Protein AF-A0A950FYQ1-F1 (afdb_monomer)

pLDDT: mean 83.99, std 14.69, range [35.78, 98.06]

Radius of gyration: 23.52 Å; Cα contacts (8 Å, |Δi|>4): 94; chains: 1; bounding box: 51×43×69 Å

Secondary structure (DSSP, 8-state):
--HHHHHHHHHHHHHHHHHHHHHHHHHHHHHHHHHTTT---------PPP-HHHHHHHHHHT-------PPPPS-HHHHHHHHHHHHHH-THHHHHHHHHHHHHHTT----EEEPPP-HHHHHTTT--HHHHHHHHHHHHHHHHHTT--EEE-GGGTT-TTTS--TT--

Foldseek 3Di:
DDPPVVVVVVVVVVVVVVVVVVVVVVVVVVVCVVCVVVPDPVPPPDPDDDPPVVVVVVLVVPDDPPPDPPPQDPAQAVLLVVLLCCLVPPCVLVVVLVVLVVCVVVVHQDADEAEEAQQVVNVSNVCHPVNSVSNVVSVVVSCVVSVHHYDYDNVCNDPPSRDDDPPPD

Solvent-accessible surface area (backbone atoms only — not comparable to full-atom values): 10244 Å² total; per-residue (Å²): 142,52,74,69,56,52,68,52,48,52,60,50,52,52,50,51,52,50,52,53,51,53,48,52,52,50,52,51,50,51,49,49,66,72,42,59,86,69,68,72,76,77,75,71,88,64,92,66,82,81,57,62,67,59,52,52,52,51,55,64,68,65,64,66,83,83,79,74,81,67,77,80,70,72,51,38,72,57,37,29,54,51,48,52,51,44,69,73,66,46,66,65,61,56,54,50,50,52,49,55,48,53,38,54,74,71,68,53,83,68,72,47,75,43,78,46,62,66,37,64,67,34,45,67,20,63,35,44,70,81,59,53,46,55,51,55,52,50,52,51,50,52,32,58,75,71,71,37,54,75,50,69,38,71,88,46,21,70,45,84,83,71,60,80,65,98,78,83,123

Nearest PDB structures (foldseek):
  7ddy-assembly1_D  TM=7.200E-01  e=1.005E+00  Arcticibacterium luteifluviistationis
  6tdu-assembly1_b  TM=3.234E-01  e=1.070E+00  Euglena gracilis
  6tdw-assembly1_B  TM=3.105E-01  e=2.888E+00  Euglena gracilis
  8xks-assembly1_B  TM=2.065E-01  e=5.717E+00  Chlamydomonas reinhardtii

Mean predicted aligned error: 10.73 Å

Structure (mmCIF, N/CA/C/O backbone):
data_AF-A0A950FYQ1-F1
#
_entry.id   AF-A0A950FYQ1-F1
#
loop_
_atom_site.group_PDB
_atom_site.id
_atom_site.type_symbol
_atom_site.label_atom_id
_atom_site.label_alt_id
_atom_site.label_comp_id
_atom_site.label_asym_id
_atom_site.label_entity_id
_atom_site.label_seq_id
_atom_site.pdbx_PDB_ins_code
_atom_site.Cartn_x
_atom_site.Cartn_y
_atom_site.Cartn_z
_atom_site.occupancy
_atom_site.B_iso_or_equiv
_atom_site.auth_seq_id
_atom_site.auth_comp_id
_atom_site.auth_asym_id
_atom_site.auth_atom_id
_atom_site.pdbx_PDB_model_num
ATOM 1 N N . MET A 1 1 ? 2.118 -1.748 43.351 1.00 51.56 1 MET A N 1
ATOM 2 C CA . MET A 1 1 ? 2.270 -0.702 42.320 1.00 51.56 1 MET A CA 1
ATOM 3 C C . MET A 1 1 ? 1.281 -1.001 41.192 1.00 51.56 1 MET A C 1
ATOM 5 O O . MET A 1 1 ? 1.503 -1.968 40.491 1.00 51.56 1 MET A O 1
ATOM 9 N N . ASN A 1 2 ? 0.141 -0.344 40.979 1.00 54.12 2 ASN A N 1
ATOM 10 C CA . ASN A 1 2 ? -0.650 0.600 41.771 1.00 54.12 2 ASN A CA 1
ATOM 11 C C . ASN A 1 2 ? -2.068 0.634 41.153 1.00 54.12 2 ASN A C 1
ATOM 13 O O . ASN A 1 2 ? -2.294 1.363 40.191 1.00 54.12 2 ASN A O 1
ATOM 17 N N . LEU A 1 3 ? -3.030 -0.115 41.711 1.00 62.34 3 LEU A N 1
ATOM 18 C CA . LEU A 1 3 ? -4.455 -0.003 41.342 1.00 62.34 3 LEU A CA 1
ATOM 19 C C . LEU A 1 3 ? -4.931 1.459 41.471 1.00 62.34 3 LEU A C 1
ATOM 21 O O . LEU A 1 3 ? -5.648 1.964 40.621 1.00 62.34 3 LEU A O 1
ATOM 25 N N . LEU A 1 4 ? -4.438 2.163 42.496 1.00 72.38 4 LEU A N 1
ATOM 26 C CA . LEU A 1 4 ? -4.672 3.590 42.738 1.00 72.38 4 LEU A CA 1
ATOM 27 C C . LEU A 1 4 ? -4.154 4.508 41.618 1.00 72.38 4 LEU A C 1
ATOM 29 O O . LEU A 1 4 ? -4.808 5.497 41.309 1.00 72.38 4 LEU A O 1
ATOM 33 N N . MET A 1 5 ? -3.017 4.187 40.987 1.00 69.06 5 MET A N 1
ATOM 34 C CA . MET A 1 5 ? -2.527 4.967 39.840 1.00 69.06 5 MET A CA 1
ATOM 35 C C . MET A 1 5 ? -3.361 4.688 38.592 1.00 69.06 5 MET A C 1
ATOM 37 O O . MET A 1 5 ? -3.662 5.624 37.867 1.00 69.06 5 MET A O 1
ATOM 41 N N . TYR A 1 6 ? -3.791 3.441 38.382 1.00 74.88 6 TYR A N 1
ATOM 42 C CA . TYR A 1 6 ? -4.679 3.069 37.277 1.00 74.88 6 TYR A CA 1
ATOM 43 C C . TYR A 1 6 ? -6.061 3.735 37.392 1.00 74.88 6 TYR A C 1
ATOM 45 O O . TYR A 1 6 ? -6.547 4.337 36.439 1.00 74.88 6 TYR A O 1
ATOM 53 N N . TYR A 1 7 ? -6.672 3.711 38.581 1.00 79.12 7 TYR A N 1
ATOM 54 C CA . TYR A 1 7 ? -7.962 4.368 38.818 1.00 79.12 7 TYR A CA 1
ATOM 55 C C . TYR A 1 7 ? -7.889 5.897 38.771 1.00 79.12 7 TYR A C 1
ATOM 57 O O . TYR A 1 7 ? -8.912 6.530 38.531 1.00 79.12 7 TYR A O 1
ATOM 65 N N . GLY A 1 8 ? -6.711 6.493 38.977 1.00 77.88 8 GLY A N 1
ATOM 66 C CA . GLY A 1 8 ? -6.495 7.927 38.781 1.00 77.88 8 GLY A CA 1
ATOM 67 C C . GLY A 1 8 ? -6.208 8.309 37.325 1.00 77.88 8 GLY A C 1
ATOM 68 O O . GLY A 1 8 ? -6.716 9.321 36.851 1.00 77.88 8 GLY A O 1
ATOM 69 N N . SER A 1 9 ? -5.425 7.505 36.598 1.00 83.19 9 SER A N 1
ATOM 70 C CA . SER A 1 9 ? -4.985 7.833 35.235 1.00 83.19 9 SER A CA 1
ATOM 71 C C . SER A 1 9 ? -6.071 7.631 34.180 1.00 83.19 9 SER A C 1
ATOM 73 O O . SER A 1 9 ? -6.168 8.431 33.253 1.00 83.19 9 SER A O 1
ATOM 75 N N . VAL A 1 10 ? -6.923 6.613 34.327 1.00 84.12 10 VAL A N 1
ATOM 76 C CA . VAL A 1 10 ? -8.018 6.334 33.383 1.00 84.12 10 VAL A CA 1
ATOM 77 C C . VAL A 1 10 ? -9.023 7.494 33.272 1.00 84.12 10 VAL A C 1
ATOM 79 O O . VAL A 1 10 ? -9.253 7.952 32.154 1.00 84.12 10 VAL A O 1
ATOM 82 N N . PRO A 1 11 ? -9.621 8.021 34.362 1.00 86.12 11 PRO A N 1
ATOM 83 C CA . PRO A 1 11 ? -10.563 9.135 34.251 1.00 86.12 11 PRO A CA 1
ATOM 84 C C . PRO A 1 11 ? -9.894 10.425 33.766 1.00 86.12 11 PRO A C 1
ATOM 86 O O . PRO A 1 11 ? -10.521 11.177 33.024 1.00 86.12 11 PRO A O 1
ATOM 89 N N . LEU A 1 12 ? -8.627 10.664 34.125 1.00 88.06 12 LEU A N 1
ATOM 90 C CA . LEU A 1 12 ? -7.863 11.805 33.615 1.00 88.06 12 LEU A CA 1
ATOM 91 C C . LEU A 1 12 ? -7.690 11.715 32.090 1.00 88.06 12 LEU A C 1
ATOM 93 O O . LEU A 1 12 ? -8.001 12.669 31.385 1.00 88.06 12 LEU A O 1
ATOM 97 N N . GLY A 1 13 ? -7.289 10.547 31.580 1.00 83.56 13 GLY A N 1
ATOM 98 C CA . GLY A 1 13 ? -7.146 10.317 30.142 1.00 83.56 13 GLY A CA 1
ATOM 99 C C . GLY A 1 13 ? -8.478 10.382 29.387 1.00 83.56 13 GLY A C 1
ATOM 100 O O . GLY A 1 13 ? -8.523 10.833 28.246 1.00 83.56 13 GLY A O 1
ATOM 101 N N . LEU A 1 14 ? -9.595 9.984 30.006 1.00 88.38 14 LEU A N 1
ATOM 102 C CA . LEU A 1 14 ? -10.928 10.157 29.414 1.00 88.38 14 LEU A CA 1
ATOM 103 C C . LEU A 1 14 ? -11.331 11.635 29.318 1.00 88.38 14 LEU A C 1
ATOM 105 O O . LEU A 1 14 ? -11.902 12.037 28.304 1.00 88.38 14 LEU A O 1
ATOM 109 N N . LEU A 1 15 ? -11.029 12.438 30.343 1.00 90.56 15 LEU A N 1
ATOM 110 C CA . LEU A 1 15 ? -11.285 13.882 30.337 1.00 90.56 15 LEU A CA 1
ATOM 111 C C . LEU A 1 15 ? -10.439 14.601 29.286 1.00 90.56 15 LEU A C 1
ATOM 113 O O . LEU A 1 15 ? -10.973 15.407 28.527 1.00 90.56 15 LEU A O 1
ATOM 117 N N . GLU A 1 16 ? -9.150 14.277 29.214 1.00 90.75 16 GLU A N 1
ATOM 118 C CA . GLU A 1 16 ? -8.232 14.816 28.209 1.00 90.75 16 GLU A CA 1
ATOM 119 C C . GLU A 1 16 ? -8.709 14.490 26.788 1.00 90.75 16 GLU A C 1
ATOM 121 O O . GLU A 1 16 ? -8.888 15.394 25.973 1.00 90.75 16 GLU A O 1
ATOM 126 N N . ASN A 1 17 ? -9.042 13.224 26.515 1.00 89.75 17 ASN A N 1
ATOM 127 C CA . ASN A 1 17 ? -9.606 12.811 25.228 1.00 89.75 17 ASN A CA 1
ATOM 128 C C . ASN A 1 17 ? -10.929 13.521 24.905 1.00 89.75 17 ASN A C 1
ATOM 130 O O . ASN A 1 17 ? -11.194 13.843 23.747 1.00 89.75 17 ASN A O 1
ATOM 134 N N . GLY A 1 18 ? -11.776 13.754 25.911 1.00 89.12 18 GLY A N 1
ATOM 135 C CA . GLY A 1 18 ? -13.020 14.503 25.746 1.00 89.12 18 GLY A CA 1
ATOM 136 C C . GLY A 1 18 ? -12.770 15.951 25.323 1.00 89.12 18 GLY A C 1
ATOM 137 O O . GLY A 1 18 ? -13.420 16.432 24.395 1.00 89.12 18 GLY A O 1
ATOM 138 N N . LEU A 1 19 ? -11.806 16.620 25.961 1.00 92.50 19 LEU A N 1
ATOM 139 C CA . LEU A 1 19 ? -11.436 17.998 25.646 1.00 92.50 19 LEU A CA 1
ATOM 140 C C . LEU A 1 19 ? -10.859 18.119 24.231 1.00 92.50 19 LEU A C 1
ATOM 142 O O . LEU A 1 19 ? -11.306 18.978 23.473 1.00 92.50 19 LEU A O 1
ATOM 146 N N . LEU A 1 20 ? -9.935 17.228 23.859 1.00 91.06 20 LEU A N 1
ATOM 147 C CA . LEU A 1 20 ? -9.338 17.203 22.520 1.00 91.06 20 LEU A CA 1
ATOM 148 C C . LEU A 1 20 ? -10.400 16.993 21.433 1.00 91.06 20 LEU A C 1
ATOM 150 O O . LEU A 1 20 ? -10.459 17.747 20.470 1.00 91.06 20 LEU A O 1
ATOM 154 N N . ARG A 1 21 ? -11.329 16.047 21.628 1.00 91.19 21 ARG A N 1
ATOM 155 C CA . ARG A 1 21 ? -12.434 15.829 20.677 1.00 91.19 21 ARG A CA 1
ATOM 156 C C . ARG A 1 21 ? -13.352 17.041 20.547 1.00 91.19 21 ARG A C 1
ATOM 158 O O . ARG A 1 21 ? -13.825 17.336 19.454 1.00 91.19 21 ARG A O 1
ATOM 165 N N . MET A 1 22 ? -13.641 17.733 21.652 1.00 91.56 22 MET A N 1
ATOM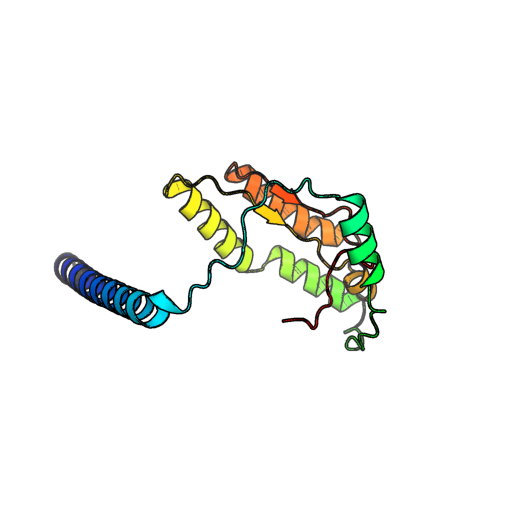 166 C CA . MET A 1 22 ? -14.441 18.961 21.610 1.00 91.56 22 MET A CA 1
ATOM 167 C C . MET A 1 22 ? -13.731 20.066 20.826 1.00 91.56 22 MET A C 1
ATOM 169 O O . MET A 1 22 ? -14.387 20.759 20.046 1.00 91.56 22 MET A O 1
ATOM 173 N N . GLN A 1 23 ? -12.416 20.208 21.008 1.00 95.25 23 GLN A N 1
ATOM 174 C CA . GLN A 1 23 ? -11.605 21.146 20.241 1.00 95.25 23 GLN A CA 1
ATOM 175 C C . GLN A 1 23 ? -11.644 20.812 18.744 1.00 95.25 23 GLN A C 1
ATOM 177 O O . GLN A 1 23 ? -12.024 21.679 17.959 1.00 95.25 23 GLN A O 1
ATOM 182 N N . ASP A 1 24 ? -11.373 19.562 18.360 1.00 92.19 24 ASP A N 1
ATOM 183 C CA . ASP A 1 24 ? -11.386 19.120 16.958 1.00 92.19 24 ASP A CA 1
ATOM 184 C C . ASP A 1 24 ? -12.743 19.367 16.286 1.00 92.19 24 ASP A C 1
ATOM 186 O O . ASP A 1 24 ? -12.823 19.883 15.169 1.00 92.19 24 ASP A O 1
ATOM 190 N N . HIS A 1 25 ? -13.846 19.046 16.972 1.00 91.69 25 HIS A N 1
ATOM 191 C CA . HIS A 1 25 ? -15.184 19.315 16.447 1.00 91.69 25 HIS A CA 1
ATOM 192 C C . HIS A 1 25 ? -15.449 20.815 16.275 1.00 91.69 25 HIS A C 1
ATOM 194 O O . HIS A 1 25 ? -16.062 21.214 15.283 1.00 91.69 25 HIS A O 1
ATOM 200 N N . GLY A 1 26 ? -14.986 21.649 17.210 1.00 93.69 26 GLY A N 1
ATOM 201 C CA . GLY A 1 26 ? -15.090 23.104 17.115 1.00 93.69 26 GLY A CA 1
ATOM 202 C C . GLY A 1 26 ? -14.291 23.674 15.941 1.00 93.69 26 GLY A C 1
ATOM 203 O O . GLY A 1 26 ? -14.824 24.477 15.173 1.00 93.69 26 GLY A O 1
ATOM 204 N N . GLU A 1 27 ? -13.049 23.223 15.762 1.00 92.38 27 GLU A N 1
ATOM 205 C CA . GLU A 1 27 ? -12.177 23.631 14.656 1.00 92.38 27 GLU A CA 1
ATOM 206 C C . GLU A 1 27 ? -12.740 23.194 13.301 1.00 92.38 27 GLU A C 1
ATOM 208 O O . GLU A 1 27 ? -12.815 24.010 12.380 1.00 92.38 27 GLU A O 1
ATOM 213 N N . MET A 1 28 ? -13.228 21.954 13.187 1.00 90.94 28 MET A N 1
ATOM 214 C CA . MET A 1 28 ? -13.868 21.462 11.966 1.00 90.94 28 MET A CA 1
ATOM 215 C C . MET A 1 28 ? -15.133 22.258 11.629 1.00 90.94 28 MET A C 1
ATOM 217 O O . MET A 1 28 ? -15.334 22.645 10.479 1.00 90.94 28 MET A O 1
ATOM 221 N N . LEU A 1 29 ? -15.988 22.545 12.617 1.00 91.62 29 LEU A N 1
ATOM 222 C CA . LEU A 1 29 ? -17.184 23.366 12.407 1.00 91.62 29 LEU A CA 1
ATOM 223 C C . LEU A 1 29 ? -16.820 24.778 11.950 1.00 91.62 29 LEU A C 1
ATOM 225 O O . LEU A 1 29 ? -17.412 25.286 10.999 1.00 91.62 29 LEU A O 1
ATOM 229 N N . PHE A 1 30 ? -15.832 25.402 12.591 1.00 92.88 30 PHE A N 1
ATOM 230 C CA . PHE A 1 30 ? -15.344 26.717 12.192 1.00 92.88 30 PHE A CA 1
ATOM 231 C C . PHE A 1 30 ? -14.780 26.701 10.766 1.00 92.88 30 PHE A C 1
ATOM 233 O O . PHE A 1 30 ? -15.092 27.592 9.975 1.00 92.88 30 PHE A O 1
ATOM 240 N N . PHE A 1 31 ? -14.008 25.671 10.414 1.00 89.25 31 PHE A N 1
ATOM 241 C CA . PHE A 1 31 ? -13.476 25.474 9.069 1.00 89.25 31 PHE A CA 1
ATOM 242 C C . PHE A 1 31 ? -14.594 25.336 8.029 1.00 89.25 31 PHE A C 1
ATOM 244 O O . PHE A 1 31 ? -14.606 26.080 7.049 1.00 89.25 31 PHE A O 1
ATOM 251 N N . ILE A 1 32 ? -15.574 24.457 8.266 1.00 87.31 32 ILE A N 1
ATOM 252 C CA . ILE A 1 32 ? -16.731 24.274 7.377 1.00 87.31 32 ILE A CA 1
ATOM 253 C C . ILE A 1 32 ? -17.491 25.590 7.211 1.00 87.31 32 ILE A C 1
ATOM 255 O O . ILE A 1 32 ? -17.803 25.964 6.087 1.00 87.31 32 ILE A O 1
ATOM 259 N N . LEU A 1 33 ? -17.778 26.311 8.300 1.00 89.94 33 LEU A N 1
ATOM 260 C CA . LEU A 1 33 ? -18.517 27.577 8.250 1.00 89.94 33 LEU A CA 1
ATOM 261 C C . LEU A 1 33 ? -17.754 28.660 7.481 1.00 89.94 33 LEU A C 1
ATOM 263 O O . LEU A 1 33 ? -18.358 29.410 6.713 1.00 89.94 33 LEU A O 1
ATOM 267 N N . LYS A 1 34 ? -16.432 28.728 7.659 1.00 90.25 34 LYS A N 1
ATOM 268 C CA . LYS A 1 34 ? -15.554 29.658 6.941 1.00 90.25 34 LYS A CA 1
ATOM 269 C C . LYS A 1 34 ? -15.490 29.344 5.444 1.00 90.25 34 LYS A C 1
ATOM 271 O O . LYS A 1 34 ? -15.504 30.263 4.628 1.00 90.25 34 LYS A O 1
ATOM 276 N N . GLU A 1 35 ? -15.426 28.066 5.082 1.00 87.00 35 GLU A N 1
ATOM 277 C CA . GLU A 1 35 ? -15.243 27.609 3.699 1.00 87.00 35 GLU A CA 1
ATOM 278 C C . GLU A 1 35 ? -16.567 27.239 2.993 1.00 87.00 35 GLU A C 1
ATOM 280 O O . GLU A 1 35 ? -16.558 26.886 1.815 1.00 87.00 35 GLU A O 1
ATOM 285 N N . TRP A 1 36 ? -17.723 27.376 3.657 1.00 77.12 36 TRP A N 1
ATOM 286 C CA . TRP A 1 36 ? -19.045 26.949 3.161 1.00 77.12 36 TRP A CA 1
ATOM 287 C C . TRP A 1 36 ? -19.404 27.507 1.774 1.00 77.12 36 TRP A C 1
ATOM 289 O O . TRP A 1 36 ? -20.040 26.831 0.972 1.00 77.12 36 TRP A O 1
ATOM 299 N N . GLY A 1 37 ? -18.969 28.731 1.459 1.00 73.19 37 GLY A N 1
ATOM 300 C CA . GLY A 1 37 ? -19.181 29.361 0.148 1.00 73.19 37 GLY A CA 1
ATOM 301 C C . GLY A 1 37 ? -18.093 29.079 -0.897 1.00 73.19 37 GLY A C 1
ATOM 302 O O . GLY A 1 37 ? -18.250 29.473 -2.051 1.00 73.19 37 GLY A O 1
ATOM 303 N N . ARG A 1 38 ? -16.984 28.438 -0.506 1.00 74.25 38 ARG A N 1
ATOM 304 C CA . ARG A 1 38 ? -15.829 28.122 -1.367 1.00 74.25 38 ARG A CA 1
ATOM 305 C C . ARG A 1 38 ? -15.848 26.689 -1.888 1.00 74.25 38 ARG A C 1
ATOM 307 O O . ARG A 1 38 ? -15.164 26.408 -2.869 1.00 74.25 38 ARG A O 1
A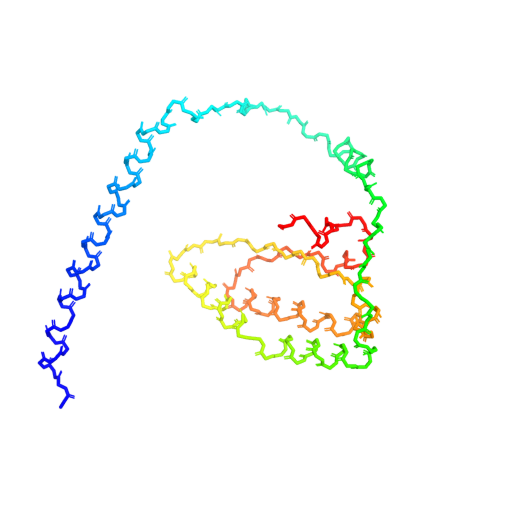TOM 314 N N . PHE A 1 39 ? -16.684 25.820 -1.317 1.00 62.00 39 PHE A N 1
ATOM 315 C CA . PHE A 1 39 ? -17.040 24.534 -1.916 1.00 62.00 39 PHE A CA 1
ATOM 316 C C . PHE A 1 39 ? -17.881 24.754 -3.172 1.00 62.00 39 PHE A C 1
ATOM 318 O O . PHE A 1 39 ? -19.108 24.670 -3.173 1.00 62.00 39 PHE A O 1
ATOM 325 N N . GLN A 1 40 ? -17.210 25.066 -4.270 1.00 62.56 40 GLN A N 1
ATOM 326 C CA . GLN A 1 40 ? -17.845 25.074 -5.566 1.00 62.56 40 GLN A CA 1
ATOM 327 C C . GLN A 1 40 ? -18.014 23.619 -6.022 1.00 62.56 40 GLN A C 1
ATOM 329 O O . GLN A 1 40 ? -17.053 22.914 -6.315 1.00 62.56 40 GLN A O 1
ATOM 334 N N . SER A 1 41 ? -19.257 23.147 -6.083 1.00 59.06 41 SER A N 1
ATOM 335 C CA . SER A 1 41 ? -19.617 21.840 -6.640 1.00 59.06 41 SER A CA 1
ATOM 336 C C . SER A 1 41 ? -19.600 21.867 -8.173 1.00 59.06 41 SER A C 1
ATOM 338 O O . SER A 1 41 ? -20.561 21.465 -8.828 1.00 59.06 41 SER A O 1
ATOM 340 N N . HIS A 1 42 ? -18.519 22.367 -8.785 1.00 54.78 42 HIS A N 1
ATOM 341 C CA . HIS A 1 42 ? -18.447 22.483 -10.249 1.00 54.78 42 HIS A CA 1
ATOM 342 C C . HIS A 1 42 ? -18.436 21.140 -10.970 1.00 54.78 42 HIS A C 1
ATOM 344 O O . HIS A 1 42 ? -18.588 21.107 -12.190 1.00 54.78 42 HIS A O 1
ATOM 350 N N . LEU A 1 43 ? -18.298 20.032 -10.243 1.00 58.00 43 LEU A N 1
ATOM 351 C CA . LEU A 1 43 ? -18.543 18.710 -10.789 1.00 58.00 43 LEU A CA 1
ATOM 352 C C . LEU A 1 43 ? -20.051 18.546 -10.997 1.00 58.00 43 LEU A C 1
ATOM 354 O O . LEU A 1 43 ? -20.793 18.022 -10.162 1.00 58.00 43 LEU A O 1
ATOM 358 N N . ARG A 1 44 ? -20.514 19.022 -12.156 1.00 56.38 44 ARG A N 1
ATOM 359 C CA . ARG A 1 44 ? -21.787 18.608 -12.733 1.00 56.38 44 ARG A CA 1
ATOM 360 C C . ARG A 1 44 ? -21.704 17.093 -12.877 1.00 56.38 44 ARG A C 1
ATOM 362 O O . ARG A 1 44 ? -21.067 16.594 -13.798 1.00 56.38 44 ARG A O 1
ATOM 369 N N . HIS A 1 45 ? -22.335 16.375 -11.953 1.00 58.50 45 HIS A N 1
ATOM 370 C CA . HIS A 1 45 ? -22.533 14.937 -12.054 1.00 58.50 45 HIS A CA 1
ATOM 371 C C . HIS A 1 45 ? -23.413 14.687 -13.279 1.00 58.50 45 HIS A C 1
ATOM 373 O O . HIS A 1 45 ? -24.642 14.713 -13.209 1.00 58.50 45 HIS A O 1
ATOM 379 N N . SER A 1 46 ? -22.778 14.550 -14.435 1.00 67.00 46 SER A N 1
ATOM 380 C CA . SER A 1 46 ? -23.435 14.175 -15.670 1.00 67.00 46 SER A CA 1
ATOM 381 C C . SER A 1 46 ? -23.281 12.668 -15.826 1.00 67.00 46 SER A C 1
ATOM 383 O O . SER A 1 46 ? -22.222 12.109 -15.548 1.00 67.00 46 SER A O 1
ATOM 385 N N . ARG A 1 47 ? -24.345 11.985 -16.255 1.00 64.00 47 ARG A N 1
ATOM 386 C CA . ARG A 1 47 ? -24.240 10.609 -16.756 1.00 64.00 47 ARG A CA 1
ATOM 387 C C . ARG A 1 47 ? -23.614 10.646 -18.152 1.00 64.00 47 ARG A C 1
ATOM 389 O O . ARG A 1 47 ? -24.271 10.291 -19.126 1.00 64.00 47 ARG A O 1
ATOM 396 N N . GLN A 1 48 ? -22.393 11.154 -18.267 1.00 72.69 48 GLN A N 1
ATOM 397 C CA . GLN A 1 48 ? -21.607 10.937 -19.470 1.00 72.69 48 GLN A CA 1
ATOM 398 C C . GLN A 1 48 ? -21.121 9.494 -19.442 1.00 72.69 48 GLN A C 1
ATOM 400 O O . GLN A 1 48 ? -20.592 9.023 -18.434 1.00 72.69 48 GLN A O 1
ATOM 405 N N . ALA A 1 49 ? -21.372 8.775 -20.534 1.00 81.69 49 ALA A N 1
ATOM 406 C CA . ALA A 1 49 ? -20.687 7.518 -20.765 1.00 81.69 49 ALA A CA 1
ATOM 407 C C . ALA A 1 49 ? -19.192 7.838 -20.839 1.00 81.69 49 ALA A C 1
ATOM 409 O O . ALA A 1 49 ? -18.794 8.717 -21.600 1.00 81.69 49 ALA A O 1
ATOM 410 N N . ILE A 1 50 ? -18.401 7.175 -20.000 1.00 83.69 50 ILE A N 1
ATOM 411 C CA . ILE A 1 50 ? -16.949 7.299 -20.047 1.00 83.69 50 ILE A CA 1
ATOM 412 C C . ILE A 1 50 ? -16.487 6.592 -21.320 1.00 83.69 50 ILE A C 1
ATOM 414 O O . ILE A 1 50 ? -16.680 5.380 -21.452 1.00 83.69 50 ILE A O 1
ATOM 418 N N . ASP A 1 51 ? -15.904 7.345 -22.250 1.00 89.62 51 ASP A N 1
ATOM 419 C CA . ASP A 1 51 ? -15.181 6.770 -23.379 1.00 89.62 51 ASP A CA 1
ATOM 420 C C . ASP A 1 51 ? -13.776 6.390 -22.905 1.00 89.62 51 ASP A C 1
ATOM 422 O O . ASP A 1 51 ? -12.849 7.199 -22.872 1.00 89.62 51 ASP A O 1
ATOM 426 N N . TRP A 1 52 ? -13.635 5.139 -22.470 1.00 88.19 52 TRP A N 1
ATOM 427 C CA . TRP A 1 52 ? -12.350 4.608 -22.021 1.00 88.19 52 TRP A CA 1
ATOM 428 C C . TRP A 1 52 ? -11.292 4.629 -23.128 1.00 88.19 52 TRP A C 1
ATOM 430 O O . TRP A 1 52 ? -10.114 4.759 -22.819 1.00 88.19 52 TRP A O 1
ATOM 440 N N . GLY A 1 53 ? -11.692 4.517 -24.399 1.00 92.69 53 GLY A N 1
ATOM 441 C CA . GLY A 1 53 ? -10.760 4.553 -25.523 1.00 92.69 53 GLY A CA 1
ATOM 442 C C . GLY A 1 53 ? -10.151 5.939 -25.697 1.00 92.69 53 GLY A C 1
ATOM 443 O O . GLY A 1 53 ? -8.935 6.056 -25.838 1.00 92.69 53 GLY A O 1
ATOM 444 N N . GLU A 1 54 ? -10.983 6.980 -25.625 1.00 90.00 54 GLU A N 1
ATOM 445 C CA . GLU A 1 54 ? -10.530 8.373 -25.672 1.00 90.00 54 GLU A CA 1
ATOM 446 C C . GLU A 1 54 ? -9.648 8.721 -24.467 1.00 90.00 54 GLU A C 1
ATOM 448 O O . GLU A 1 54 ? -8.564 9.265 -24.654 1.00 90.00 54 GLU A O 1
ATOM 453 N N . LEU A 1 55 ? -10.043 8.330 -23.249 1.00 87.75 55 LEU A N 1
ATOM 454 C CA . LEU A 1 55 ? -9.250 8.595 -22.042 1.00 87.75 55 LEU A CA 1
ATOM 455 C C . LEU A 1 55 ? -7.885 7.902 -22.057 1.00 87.75 55 LEU A C 1
ATOM 457 O O . LEU A 1 55 ? -6.888 8.510 -21.678 1.00 87.75 55 LEU A O 1
ATOM 461 N N . ILE A 1 56 ? -7.822 6.641 -22.493 1.00 86.56 56 ILE A N 1
ATOM 462 C CA . ILE A 1 56 ? -6.550 5.915 -22.613 1.00 86.56 56 ILE A CA 1
ATOM 463 C C . ILE A 1 56 ? -5.682 6.557 -23.700 1.00 86.56 56 ILE A C 1
ATOM 465 O O . ILE A 1 56 ? -4.482 6.729 -23.504 1.00 86.56 56 ILE A O 1
ATOM 469 N N . ALA A 1 57 ? -6.270 6.949 -24.835 1.00 86.81 57 ALA A N 1
ATOM 470 C CA . ALA A 1 57 ? -5.540 7.640 -25.894 1.00 86.81 57 ALA A CA 1
ATOM 471 C C . ALA A 1 57 ? -4.997 9.000 -25.425 1.00 86.81 57 ALA A C 1
ATOM 473 O O . ALA A 1 57 ? -3.855 9.340 -25.735 1.00 86.81 57 ALA A O 1
ATOM 474 N N . GLU A 1 58 ? -5.781 9.755 -24.653 1.00 86.75 58 GLU A N 1
ATOM 475 C CA . GLU A 1 58 ? -5.351 11.014 -24.051 1.00 86.75 58 GLU A CA 1
ATOM 476 C C . GLU A 1 58 ? -4.216 10.786 -23.045 1.00 86.75 58 GLU A C 1
ATOM 478 O O . GLU A 1 58 ? -3.183 11.445 -23.158 1.00 86.75 58 GLU A O 1
ATOM 483 N N . ALA A 1 59 ? -4.351 9.821 -22.130 1.00 82.44 59 ALA A N 1
ATOM 484 C CA . ALA A 1 59 ? -3.309 9.473 -21.164 1.00 82.44 59 ALA A CA 1
ATOM 485 C C . ALA A 1 59 ? -1.994 9.091 -21.864 1.00 82.44 59 ALA A C 1
ATOM 487 O O . ALA A 1 59 ? -0.947 9.661 -21.564 1.00 82.44 59 ALA A O 1
ATOM 488 N N . ASN A 1 60 ? -2.067 8.234 -22.887 1.00 81.94 60 ASN A N 1
ATOM 489 C CA . ASN A 1 60 ? -0.910 7.843 -23.695 1.00 81.94 60 ASN A CA 1
ATOM 490 C C . ASN A 1 60 ? -0.299 9.029 -24.463 1.00 81.94 60 ASN A C 1
ATOM 492 O O . ASN A 1 60 ? 0.902 9.059 -24.708 1.00 81.94 60 ASN A O 1
ATOM 496 N N . SER A 1 61 ? -1.100 10.028 -24.851 1.00 79.81 61 SER A N 1
ATOM 497 C CA . SER A 1 61 ? -0.595 11.237 -25.520 1.00 79.81 61 SER A CA 1
ATOM 498 C C . SER A 1 61 ? 0.125 12.203 -24.574 1.00 79.81 61 SER A C 1
ATOM 500 O O . SER A 1 61 ? 0.911 13.036 -25.025 1.00 79.81 61 SER A O 1
ATOM 502 N N . GLN A 1 62 ? -0.148 12.097 -23.270 1.00 74.12 62 GLN A N 1
ATOM 503 C CA . GLN A 1 62 ? 0.463 12.912 -22.222 1.00 74.12 62 GLN A CA 1
ATOM 504 C C . GLN A 1 62 ? 1.729 12.280 -21.637 1.00 74.12 62 GLN A C 1
ATOM 506 O O . GLN A 1 62 ? 2.373 12.911 -20.795 1.00 74.12 62 GLN A O 1
ATOM 511 N N . VAL A 1 63 ? 2.109 11.086 -22.106 1.00 68.81 63 VAL A N 1
ATOM 512 C CA . VAL A 1 63 ? 3.380 10.440 -21.776 1.00 68.81 63 VAL A CA 1
ATOM 513 C C . VAL A 1 63 ? 4.516 11.401 -22.115 1.00 68.81 63 VAL A C 1
ATOM 515 O O . VAL A 1 63 ? 4.828 11.684 -23.275 1.00 68.81 63 VAL A O 1
ATOM 518 N N . ARG A 1 64 ? 5.122 11.967 -21.072 1.00 61.38 64 ARG A N 1
ATOM 519 C CA . ARG A 1 64 ? 6.359 12.728 -21.199 1.00 61.38 64 ARG A CA 1
ATOM 520 C C . ARG A 1 64 ? 7.486 11.714 -21.238 1.00 61.38 64 ARG A C 1
ATOM 522 O O . ARG A 1 64 ? 7.521 10.824 -20.398 1.00 61.38 64 ARG A O 1
ATOM 529 N N . LEU A 1 65 ? 8.422 11.883 -22.173 1.00 56.62 65 LEU A N 1
ATOM 530 C CA . LEU A 1 65 ? 9.688 11.155 -22.125 1.00 56.62 65 LEU A CA 1
ATOM 531 C C . LEU A 1 65 ? 10.291 11.350 -20.730 1.00 56.62 65 LEU A C 1
ATOM 533 O O . LEU A 1 65 ? 10.632 12.481 -20.364 1.00 56.62 65 LEU A O 1
ATOM 537 N N . HIS A 1 66 ? 10.383 10.264 -19.965 1.00 54.62 66 HIS A N 1
ATOM 538 C CA . HIS A 1 66 ? 11.050 10.235 -18.673 1.00 54.62 66 HIS A CA 1
ATOM 539 C C . HIS A 1 66 ? 12.541 10.499 -18.895 1.00 54.62 66 HIS A C 1
ATOM 541 O O . HIS A 1 66 ? 13.330 9.597 -19.157 1.00 54.62 66 HIS A O 1
ATOM 547 N N . ASN A 1 67 ? 12.930 11.770 -18.830 1.00 51.66 67 ASN A N 1
ATOM 548 C CA . ASN A 1 67 ? 14.325 12.209 -18.816 1.00 51.66 67 ASN A CA 1
ATOM 549 C C . ASN A 1 67 ? 14.804 12.395 -17.371 1.00 51.66 67 ASN A C 1
ATOM 551 O O . ASN A 1 67 ? 15.552 13.332 -17.071 1.00 51.66 67 ASN A O 1
ATOM 555 N N . ASP A 1 68 ? 14.351 11.526 -16.468 1.00 55.00 68 ASP A N 1
ATOM 556 C CA . ASP A 1 68 ? 14.789 11.578 -15.085 1.00 55.00 68 ASP A CA 1
ATOM 557 C C . ASP A 1 68 ? 16.265 11.206 -15.020 1.00 55.00 68 ASP A C 1
ATOM 559 O O . ASP A 1 68 ? 16.718 10.140 -15.445 1.00 55.00 68 ASP A O 1
ATOM 563 N N . SER A 1 69 ? 17.039 12.162 -14.514 1.00 55.22 69 SER A N 1
ATOM 564 C CA . SER A 1 69 ? 18.440 11.976 -14.166 1.00 55.22 69 SER A CA 1
ATOM 565 C C . SER A 1 69 ? 18.486 11.256 -12.825 1.00 55.22 69 SER A C 1
ATOM 567 O O . SER A 1 69 ? 18.871 11.847 -11.814 1.00 55.22 69 SER A O 1
ATOM 569 N N . ASP A 1 70 ? 18.025 10.004 -12.814 1.00 58.72 70 ASP A N 1
ATOM 570 C CA . ASP A 1 70 ? 18.075 9.171 -11.621 1.00 58.72 70 ASP A CA 1
ATOM 571 C C . ASP A 1 70 ? 19.515 9.140 -11.095 1.00 58.72 70 ASP A C 1
ATOM 573 O O . ASP A 1 70 ? 20.461 9.015 -11.887 1.00 58.72 70 ASP A O 1
ATOM 577 N N . PRO A 1 71 ? 19.716 9.263 -9.773 1.00 57.81 71 PRO A N 1
ATOM 578 C CA . PRO A 1 71 ? 21.045 9.161 -9.197 1.00 57.81 71 PRO A CA 1
ATOM 579 C C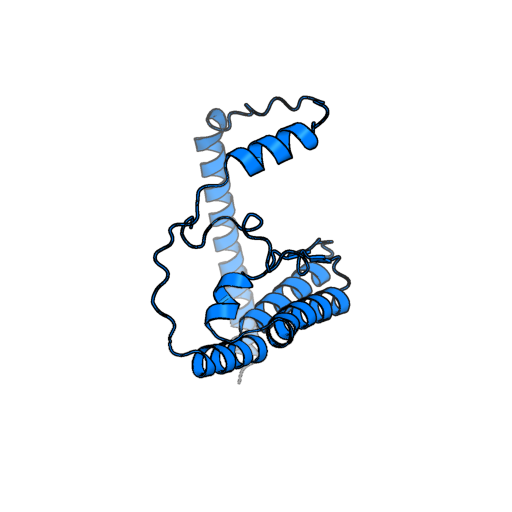 . PRO A 1 71 ? 21.698 7.842 -9.621 1.00 57.81 71 PRO A C 1
ATOM 581 O O . PRO A 1 71 ? 21.053 6.790 -9.626 1.00 57.81 71 PRO A O 1
ATOM 584 N N . GLU A 1 72 ? 22.988 7.907 -9.973 1.00 56.97 72 GLU A N 1
ATOM 585 C CA . GLU A 1 72 ? 23.744 6.726 -10.391 1.00 56.97 72 GLU A CA 1
ATOM 586 C C . GLU A 1 72 ? 23.594 5.595 -9.356 1.00 56.97 72 GLU A C 1
ATOM 588 O O . GLU A 1 72 ? 23.680 5.847 -8.146 1.00 56.97 72 GLU A O 1
ATOM 593 N N . PRO A 1 73 ? 23.381 4.343 -9.801 1.00 55.41 73 PRO A N 1
ATOM 594 C CA . PRO A 1 73 ? 23.105 3.242 -8.897 1.00 55.41 73 PRO A CA 1
ATOM 595 C C . PRO A 1 73 ? 24.194 3.062 -7.835 1.00 55.41 73 PRO A C 1
ATOM 597 O O . PRO A 1 73 ? 25.385 2.977 -8.145 1.00 55.41 73 PRO A O 1
ATOM 600 N N . ILE A 1 74 ? 23.789 2.893 -6.572 1.00 56.38 74 ILE A N 1
ATOM 601 C CA . ILE A 1 74 ? 24.645 2.360 -5.505 1.00 56.38 74 ILE A CA 1
ATOM 602 C C . ILE A 1 74 ? 24.915 0.882 -5.830 1.00 56.38 74 ILE A C 1
ATOM 604 O O . ILE A 1 74 ? 24.263 0.035 -5.246 1.00 56.38 74 ILE A O 1
ATOM 608 N N . GLY A 1 75 ? 25.812 0.586 -6.779 1.00 60.12 75 GLY A N 1
ATOM 609 C CA . GLY A 1 75 ? 26.329 -0.740 -7.168 1.00 60.12 75 GLY A CA 1
ATOM 610 C C . GLY A 1 75 ? 25.330 -1.926 -7.165 1.00 60.12 75 GLY A C 1
ATOM 611 O O . GLY A 1 75 ? 24.852 -2.318 -6.103 1.00 60.12 75 GLY A O 1
ATOM 612 N N . PRO A 1 76 ? 25.102 -2.623 -8.294 1.00 63.09 76 PRO A N 1
ATOM 613 C CA . PRO A 1 76 ? 23.966 -3.542 -8.485 1.00 63.09 76 PRO A CA 1
ATOM 614 C C . PRO A 1 76 ? 23.745 -4.570 -7.356 1.00 63.09 76 PRO A C 1
ATOM 616 O O . PRO A 1 76 ? 22.630 -4.725 -6.875 1.00 63.09 76 PRO A O 1
ATOM 619 N N . GLU A 1 77 ? 24.792 -5.215 -6.833 1.00 63.84 77 GLU A N 1
ATOM 620 C CA . GLU A 1 77 ? 24.627 -6.225 -5.772 1.00 63.84 77 GLU A CA 1
ATOM 621 C C . GLU A 1 77 ? 24.145 -5.652 -4.428 1.00 63.84 77 GLU A C 1
ATOM 623 O O . GLU A 1 77 ? 23.360 -6.292 -3.723 1.00 63.84 77 GLU A O 1
ATOM 628 N N . LYS A 1 78 ? 24.570 -4.431 -4.080 1.00 77.06 78 LYS A N 1
ATOM 629 C CA . LYS A 1 78 ? 24.187 -3.780 -2.822 1.00 77.06 78 LYS A CA 1
ATOM 630 C C . LYS A 1 78 ? 22.726 -3.333 -2.860 1.00 77.06 78 LYS A C 1
ATOM 632 O O . LYS A 1 78 ? 22.043 -3.416 -1.842 1.00 77.06 78 LYS A O 1
ATOM 637 N N . GLY A 1 79 ? 22.233 -2.919 -4.028 1.00 80.88 79 GLY A N 1
ATOM 638 C CA . GLY A 1 79 ? 20.825 -2.578 -4.233 1.00 80.88 79 GLY A CA 1
ATOM 639 C C . GLY A 1 79 ? 19.892 -3.764 -3.979 1.00 80.88 79 GLY A C 1
ATOM 640 O O . GLY A 1 79 ? 18.930 -3.640 -3.221 1.00 80.88 79 GLY A O 1
ATOM 641 N N . ARG A 1 80 ? 20.236 -4.946 -4.504 1.00 87.81 80 ARG A N 1
ATOM 642 C CA . ARG A 1 80 ? 19.484 -6.185 -4.267 1.00 87.81 80 ARG A CA 1
ATOM 643 C C . ARG A 1 80 ? 19.388 -6.575 -2.796 1.00 87.81 80 ARG A C 1
ATOM 645 O O . ARG A 1 80 ? 18.296 -6.868 -2.309 1.00 87.81 80 ARG A O 1
ATOM 652 N N . GLU A 1 81 ? 20.512 -6.603 -2.086 1.00 88.19 81 GLU A N 1
ATOM 653 C CA . GLU A 1 81 ? 20.530 -6.971 -0.665 1.00 88.19 81 GLU A CA 1
ATOM 654 C C . GLU A 1 81 ? 19.725 -5.986 0.185 1.00 88.19 81 GLU A C 1
ATOM 656 O O . GLU A 1 81 ? 18.933 -6.407 1.030 1.00 88.19 81 GLU A O 1
ATOM 661 N N . LEU A 1 82 ? 19.873 -4.684 -0.081 1.00 88.00 82 LEU A N 1
ATOM 662 C CA . LEU A 1 82 ? 19.111 -3.639 0.599 1.00 88.00 82 LEU A CA 1
ATOM 663 C C . LEU A 1 82 ? 17.612 -3.753 0.320 1.00 88.00 82 LEU A C 1
ATOM 665 O O . LEU A 1 82 ? 16.820 -3.636 1.253 1.00 88.00 82 LEU A O 1
ATOM 669 N N . PHE A 1 83 ? 17.217 -4.036 -0.923 1.00 91.50 83 PHE A N 1
ATOM 670 C CA . PHE A 1 83 ? 15.814 -4.241 -1.275 1.00 91.50 83 PHE A CA 1
ATOM 671 C C . PHE A 1 83 ? 15.218 -5.425 -0.514 1.00 91.50 83 PHE A C 1
ATOM 673 O O . PHE A 1 83 ? 14.185 -5.288 0.139 1.00 91.50 83 PHE A O 1
ATOM 680 N N . VAL A 1 84 ? 15.879 -6.587 -0.549 1.00 92.56 84 VAL A N 1
ATOM 681 C CA . VAL A 1 84 ? 15.395 -7.788 0.146 1.00 92.56 84 VAL A CA 1
ATOM 682 C C . VAL A 1 84 ? 15.312 -7.544 1.649 1.00 92.56 84 VAL A C 1
ATOM 684 O O . VAL A 1 84 ? 14.297 -7.874 2.262 1.00 92.56 84 VAL A O 1
ATOM 687 N N . ALA A 1 85 ? 16.340 -6.933 2.241 1.00 93.19 85 ALA A N 1
ATOM 688 C CA . ALA A 1 85 ? 16.342 -6.594 3.658 1.00 93.19 85 ALA A CA 1
ATOM 689 C C . ALA A 1 85 ? 15.216 -5.612 4.011 1.00 93.19 85 ALA A C 1
ATOM 691 O O . ALA A 1 85 ? 14.550 -5.809 5.028 1.00 93.19 85 ALA A O 1
ATOM 692 N N . GLY A 1 86 ? 14.970 -4.606 3.168 1.00 92.19 86 GLY A N 1
ATOM 693 C CA . GLY A 1 86 ? 13.876 -3.650 3.320 1.00 92.19 86 GLY A CA 1
ATOM 694 C C . GLY A 1 86 ? 12.513 -4.335 3.263 1.00 92.19 86 GLY A C 1
ATOM 695 O O . GLY A 1 86 ? 11.725 -4.221 4.196 1.00 92.19 86 GLY A O 1
ATOM 696 N N . VAL A 1 87 ? 12.257 -5.142 2.233 1.00 94.25 87 VAL A N 1
ATOM 697 C CA . VAL A 1 87 ? 10.996 -5.886 2.103 1.00 94.25 87 VAL A CA 1
ATOM 698 C C . VAL A 1 87 ? 10.798 -6.881 3.248 1.00 94.25 87 VAL A C 1
ATOM 700 O O . VAL A 1 87 ? 9.670 -7.094 3.668 1.00 94.25 87 VAL A O 1
ATOM 703 N N . GLN A 1 88 ? 11.846 -7.498 3.788 1.00 93.69 88 GLN A N 1
ATOM 704 C CA . GLN A 1 88 ? 11.683 -8.479 4.866 1.00 93.69 88 GLN A CA 1
ATOM 705 C C . GLN A 1 88 ? 11.529 -7.851 6.253 1.00 93.69 88 GLN A C 1
ATOM 707 O O . GLN A 1 88 ? 10.799 -8.397 7.078 1.00 93.69 88 GLN A O 1
ATOM 712 N N . ASN A 1 89 ? 12.208 -6.732 6.515 1.00 94.69 89 ASN A N 1
ATOM 713 C CA . ASN A 1 89 ? 12.350 -6.181 7.866 1.00 94.69 89 ASN A CA 1
ATOM 714 C C . ASN A 1 89 ? 11.690 -4.809 8.050 1.00 94.69 89 ASN A C 1
ATOM 716 O O . ASN A 1 89 ? 11.826 -4.221 9.122 1.00 94.69 89 ASN A O 1
ATOM 720 N N . SER A 1 90 ? 11.000 -4.280 7.035 1.00 95.06 90 SER A N 1
ATOM 721 C CA . SER A 1 90 ? 10.332 -2.983 7.146 1.00 95.06 90 SER A CA 1
ATOM 722 C C . SER A 1 90 ? 9.280 -2.980 8.256 1.00 95.06 90 SER A C 1
ATOM 724 O O . SER A 1 90 ? 8.419 -3.865 8.325 1.00 95.06 90 SER A O 1
ATOM 726 N N . GLN A 1 91 ? 9.327 -1.942 9.092 1.00 95.69 91 GLN A N 1
ATOM 727 C CA . GLN A 1 91 ? 8.315 -1.677 10.111 1.00 95.69 91 GLN A CA 1
ATOM 728 C C . GLN A 1 91 ? 6.943 -1.376 9.489 1.00 95.69 91 GLN A C 1
ATOM 730 O O . GLN A 1 91 ? 5.929 -1.730 10.084 1.00 95.69 91 GLN A O 1
ATOM 735 N N . GLU A 1 92 ? 6.910 -0.859 8.257 1.00 95.62 92 GLU A N 1
ATOM 736 C CA . GLU A 1 92 ? 5.680 -0.535 7.522 1.00 95.62 92 GLU A CA 1
ATOM 737 C C . GLU A 1 92 ? 4.747 -1.744 7.357 1.00 95.62 92 GLU A C 1
ATOM 739 O O . GLU A 1 92 ? 3.532 -1.591 7.274 1.00 95.62 92 GLU A O 1
ATOM 744 N N . TRP A 1 93 ? 5.275 -2.976 7.368 1.00 97.06 93 TRP A N 1
ATOM 745 C CA . TRP A 1 93 ? 4.422 -4.169 7.367 1.00 97.06 93 TRP A CA 1
ATOM 746 C C . TRP A 1 93 ? 3.608 -4.316 8.645 1.00 97.06 93 TRP A C 1
ATOM 748 O O . TRP A 1 93 ? 2.474 -4.786 8.592 1.00 97.06 93 TRP A O 1
ATOM 758 N N . THR A 1 94 ? 4.186 -3.922 9.778 1.00 96.94 94 THR A N 1
ATOM 759 C CA . THR A 1 94 ? 3.495 -3.924 11.071 1.00 96.94 94 THR A CA 1
ATOM 760 C C . THR A 1 94 ? 2.417 -2.852 11.076 1.00 96.94 94 THR A C 1
ATOM 762 O O . THR A 1 94 ? 1.285 -3.125 11.465 1.00 96.94 94 THR A O 1
ATOM 765 N N . ASP A 1 95 ? 2.739 -1.655 10.590 1.00 97.81 95 ASP A N 1
ATOM 766 C CA . ASP A 1 95 ? 1.792 -0.541 10.549 1.00 97.81 95 ASP A CA 1
ATOM 767 C C . ASP A 1 95 ? 0.632 -0.831 9.586 1.00 97.81 95 ASP A C 1
ATOM 769 O O . ASP A 1 95 ? -0.534 -0.597 9.914 1.00 97.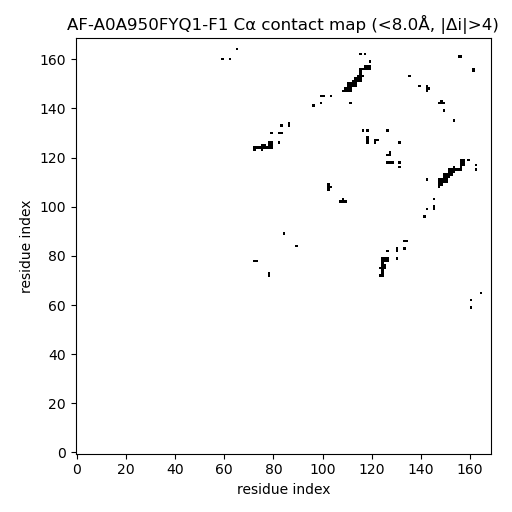81 95 ASP A O 1
ATOM 773 N N . PHE A 1 96 ? 0.922 -1.451 8.440 1.00 97.19 96 PHE A N 1
ATOM 774 C CA . PHE A 1 96 ? -0.098 -1.908 7.505 1.00 97.19 96 PHE A CA 1
ATOM 775 C C . PHE A 1 96 ? -0.995 -3.000 8.108 1.00 97.19 96 PHE A C 1
ATOM 777 O O . PHE A 1 96 ? -2.218 -2.928 7.990 1.00 97.19 96 PHE A O 1
ATOM 784 N N . GLU A 1 97 ? -0.426 -3.979 8.813 1.00 97.56 97 GLU A N 1
ATOM 785 C CA . GLU A 1 97 ? -1.203 -4.998 9.529 1.00 97.56 97 GLU A CA 1
ATOM 786 C C . GLU A 1 97 ? -2.108 -4.377 10.608 1.00 97.56 97 GLU A C 1
ATOM 788 O O . GLU A 1 97 ? -3.286 -4.730 10.714 1.00 97.56 97 GLU A O 1
ATOM 793 N N . LEU A 1 98 ? -1.598 -3.403 11.370 1.00 98.06 98 LEU A N 1
ATOM 794 C CA . LEU A 1 98 ? -2.377 -2.660 12.365 1.00 98.06 98 LEU A CA 1
ATOM 795 C C . LEU A 1 98 ? -3.533 -1.883 11.727 1.00 98.06 98 LEU A C 1
ATOM 797 O O . LEU A 1 98 ? -4.640 -1.891 12.272 1.00 98.06 98 LEU A O 1
ATOM 801 N N . LEU A 1 99 ? -3.313 -1.266 10.564 1.00 97.56 99 LEU A N 1
ATOM 802 C CA . LEU A 1 99 ? -4.365 -0.606 9.794 1.00 97.56 99 LEU A CA 1
ATOM 803 C C . LEU A 1 99 ? -5.453 -1.602 9.367 1.00 97.56 99 LEU A C 1
ATOM 805 O O . LEU A 1 99 ? -6.633 -1.365 9.634 1.00 97.56 99 LEU A O 1
ATOM 809 N N . LEU A 1 100 ? -5.078 -2.726 8.744 1.00 97.25 100 LEU A N 1
ATOM 810 C CA . LEU A 1 100 ? -6.033 -3.753 8.306 1.00 97.25 100 LEU A CA 1
ATOM 811 C C . LEU A 1 100 ? -6.840 -4.307 9.482 1.00 97.25 100 LEU A C 1
ATOM 813 O O . LEU A 1 100 ? -8.062 -4.455 9.395 1.00 97.25 100 LEU A O 1
ATOM 817 N N . ARG A 1 101 ? -6.171 -4.547 10.611 1.00 97.50 101 ARG A N 1
ATOM 818 C CA . ARG A 1 101 ? -6.813 -4.974 11.849 1.00 97.50 101 ARG A CA 1
ATOM 819 C C . ARG A 1 101 ? -7.806 -3.936 12.364 1.00 97.50 101 ARG A C 1
ATOM 821 O O . ARG A 1 101 ? -8.942 -4.301 12.649 1.00 97.50 101 ARG A O 1
ATOM 828 N N . GLY A 1 102 ? -7.414 -2.666 12.454 1.00 97.19 102 GLY A N 1
ATOM 829 C CA . GLY A 1 102 ? -8.298 -1.595 12.920 1.00 97.19 102 GLY A CA 1
ATOM 830 C C . GLY A 1 102 ? -9.529 -1.428 12.024 1.00 97.19 102 GLY A C 1
ATOM 831 O O . GLY A 1 102 ? -10.652 -1.287 12.514 1.00 97.19 102 GLY A O 1
ATOM 832 N N . LEU A 1 103 ? -9.347 -1.539 10.706 1.00 96.81 103 LEU A N 1
ATOM 833 C CA . LEU A 1 103 ? -10.448 -1.531 9.742 1.00 96.81 103 LEU A CA 1
ATOM 834 C C . LEU A 1 103 ? -11.384 -2.726 9.961 1.00 96.81 103 LEU A C 1
ATOM 836 O O . LEU A 1 103 ? -12.596 -2.533 10.059 1.00 96.81 103 LEU A O 1
ATOM 840 N N . SER A 1 104 ? -10.838 -3.931 10.130 1.00 94.62 104 SER A N 1
ATOM 841 C CA . SER A 1 104 ? -11.628 -5.132 10.415 1.00 94.62 104 SER A CA 1
ATOM 842 C C . SER A 1 104 ? -12.400 -5.027 11.736 1.00 94.62 104 SER A C 1
ATOM 844 O O . SER A 1 104 ? -13.580 -5.369 11.779 1.00 94.62 104 SER A O 1
ATOM 846 N N . GLU A 1 105 ? -11.765 -4.554 12.812 1.00 96.69 105 GLU A N 1
ATOM 847 C CA . GLU A 1 105 ? -12.385 -4.404 14.138 1.00 96.69 105 GLU A CA 1
ATOM 848 C C . GLU A 1 105 ? -13.488 -3.336 14.144 1.00 96.69 105 GLU A C 1
ATOM 850 O O . GLU A 1 105 ? -14.482 -3.477 14.856 1.00 96.69 105 GLU A O 1
ATOM 855 N N . SER A 1 106 ? -13.363 -2.301 13.307 1.00 96.19 106 SER A N 1
ATOM 856 C CA . SER A 1 106 ? -14.411 -1.287 13.122 1.00 96.19 106 SER A CA 1
ATOM 857 C C . SER A 1 106 ? -15.593 -1.767 12.265 1.00 96.19 106 SER A C 1
ATOM 859 O O . SER A 1 106 ? -16.600 -1.067 12.156 1.00 96.19 106 SER A O 1
ATOM 861 N N . GLY A 1 107 ? -15.492 -2.952 11.651 1.00 94.56 107 GLY A N 1
ATOM 862 C CA . GLY A 1 107 ? -16.486 -3.479 10.714 1.00 94.56 107 GLY A CA 1
ATOM 863 C C . GLY A 1 107 ? -16.461 -2.806 9.337 1.00 94.56 107 GLY A C 1
ATOM 864 O O . GLY A 1 107 ? -17.404 -2.975 8.557 1.00 94.56 107 GLY A O 1
ATOM 865 N N . ALA A 1 108 ? -15.404 -2.049 9.026 1.00 95.62 108 ALA A N 1
ATOM 866 C CA . ALA A 1 108 ? -15.195 -1.477 7.705 1.00 95.62 108 ALA A CA 1
ATOM 867 C C . ALA A 1 108 ? -14.954 -2.579 6.659 1.00 95.62 108 ALA A C 1
ATOM 869 O O . ALA A 1 108 ? -14.507 -3.683 6.967 1.00 95.62 108 ALA A O 1
ATOM 870 N N . ARG A 1 109 ? -15.248 -2.267 5.393 1.00 94.88 109 ARG A N 1
ATOM 871 C CA . ARG A 1 109 ? -15.041 -3.166 4.245 1.00 94.88 109 ARG A CA 1
ATOM 872 C C . ARG A 1 109 ? -14.164 -2.474 3.201 1.00 94.88 109 ARG A C 1
ATOM 874 O O . ARG A 1 109 ? -14.694 -2.013 2.190 1.00 94.88 109 ARG A O 1
ATOM 881 N N . PRO A 1 110 ? -12.861 -2.303 3.479 1.00 95.12 110 PRO A N 1
ATOM 882 C CA . PRO A 1 110 ? -11.960 -1.651 2.540 1.00 95.12 110 PRO A CA 1
ATOM 883 C C . PRO A 1 110 ? -11.753 -2.513 1.288 1.00 95.12 110 PRO A C 1
ATOM 885 O O . PRO A 1 110 ? -11.922 -3.730 1.328 1.00 95.12 110 PRO A O 1
ATOM 888 N N . SER A 1 111 ? -11.341 -1.871 0.198 1.00 95.75 111 SER A N 1
ATOM 889 C CA . SER A 1 111 ? -10.715 -2.520 -0.957 1.00 95.75 111 SER A CA 1
ATOM 890 C C . SER A 1 111 ? -9.315 -1.941 -1.084 1.00 95.75 111 SER A C 1
ATOM 892 O O . SER A 1 111 ? -9.169 -0.718 -1.045 1.00 95.75 111 SER A O 1
ATOM 894 N N . LEU A 1 112 ? -8.299 -2.791 -1.213 1.00 96.38 112 LEU A N 1
ATOM 895 C CA . LEU A 1 112 ? -6.929 -2.336 -1.409 1.00 96.38 112 LEU A CA 1
ATOM 896 C C . LEU A 1 112 ? -6.620 -2.235 -2.900 1.00 96.38 112 LEU A C 1
ATOM 898 O O . LEU A 1 112 ? -6.907 -3.157 -3.663 1.00 96.38 112 LEU A O 1
ATOM 902 N N . LEU A 1 113 ? -6.008 -1.119 -3.281 1.00 96.31 113 LEU A N 1
ATOM 903 C CA . LEU A 1 113 ? -5.406 -0.906 -4.588 1.00 96.31 113 LEU A CA 1
ATOM 904 C C . LEU A 1 113 ? -3.889 -0.844 -4.397 1.00 96.31 113 LEU A C 1
ATOM 906 O O . LEU A 1 113 ? -3.412 0.021 -3.665 1.00 96.31 113 LEU A O 1
ATOM 910 N N . SER A 1 114 ? -3.143 -1.750 -5.025 1.00 94.69 114 SER A N 1
ATOM 911 C CA . SER A 1 114 ? -1.679 -1.752 -4.982 1.00 94.69 114 SER A CA 1
ATOM 912 C C . SER A 1 114 ? -1.124 -1.363 -6.343 1.00 94.69 114 SER A C 1
ATOM 914 O O . SER A 1 114 ? -1.212 -2.134 -7.299 1.00 94.69 114 SER A O 1
ATOM 916 N N . MET A 1 115 ? -0.510 -0.183 -6.413 1.00 94.44 115 MET A N 1
ATOM 917 C CA . MET A 1 115 ? 0.308 0.200 -7.565 1.00 94.44 115 MET A CA 1
ATOM 918 C C . MET A 1 115 ? 1.500 -0.763 -7.700 1.00 94.44 115 MET A C 1
ATOM 920 O O . MET A 1 115 ? 1.941 -1.331 -6.689 1.00 94.44 115 MET A O 1
ATOM 924 N N . PRO A 1 116 ? 2.013 -0.993 -8.920 1.00 93.50 116 PRO A N 1
ATOM 925 C CA . PRO A 1 116 ? 3.236 -1.751 -9.075 1.00 93.50 116 PRO A CA 1
ATOM 926 C C . PRO A 1 116 ? 4.418 -0.948 -8.533 1.00 93.50 116 PRO A C 1
ATOM 928 O O . PRO A 1 116 ? 4.390 0.280 -8.496 1.00 93.50 116 PRO A O 1
ATOM 931 N N . ILE A 1 117 ? 5.472 -1.650 -8.125 1.00 91.25 117 ILE A N 1
ATOM 932 C CA . ILE A 1 117 ? 6.769 -1.008 -7.939 1.00 91.25 117 ILE A CA 1
ATOM 933 C C . ILE A 1 117 ? 7.413 -0.792 -9.309 1.00 91.25 117 ILE A C 1
ATOM 935 O O . ILE A 1 117 ? 7.184 -1.584 -10.218 1.00 91.25 117 ILE A O 1
ATOM 939 N N . ASP A 1 118 ? 8.228 0.251 -9.446 1.00 89.62 118 ASP A N 1
ATOM 940 C CA . ASP A 1 118 ? 8.934 0.555 -10.694 1.00 89.62 118 ASP A CA 1
ATOM 941 C C . ASP A 1 118 ? 10.013 -0.502 -10.981 1.00 89.62 118 ASP A C 1
ATOM 943 O O . ASP A 1 118 ? 11.147 -0.453 -10.491 1.00 89.62 118 ASP A O 1
ATOM 947 N N . GLY A 1 119 ? 9.640 -1.522 -11.746 1.00 89.81 119 GLY A N 1
ATOM 948 C CA . GLY A 1 119 ? 10.500 -2.639 -12.088 1.00 89.81 119 GLY A CA 1
ATOM 949 C C . GLY A 1 119 ? 11.682 -2.222 -12.956 1.00 89.81 119 GLY A C 1
ATOM 950 O O . GLY A 1 119 ? 12.761 -2.783 -12.771 1.00 89.81 119 GLY A O 1
ATOM 951 N N . GLN A 1 120 ? 11.520 -1.231 -13.840 1.00 86.19 120 GLN A N 1
ATOM 952 C CA . GLN A 1 120 ? 12.608 -0.741 -14.692 1.00 86.19 120 GLN A CA 1
ATOM 953 C C . GLN A 1 120 ? 13.680 -0.026 -13.871 1.00 86.19 120 GLN A C 1
ATOM 955 O O . GLN A 1 120 ? 14.875 -0.235 -14.094 1.00 86.19 120 GLN A O 1
ATOM 960 N N . TYR A 1 121 ? 13.272 0.779 -12.888 1.00 84.31 121 TYR A N 1
ATOM 961 C CA . TYR A 1 121 ? 14.184 1.375 -11.918 1.00 84.31 121 TYR A CA 1
ATOM 962 C C . TYR A 1 121 ? 14.943 0.288 -11.152 1.00 84.31 121 TYR A C 1
ATOM 964 O O . TYR A 1 121 ? 16.174 0.275 -11.130 1.00 84.31 121 TYR A O 1
ATOM 972 N N . PHE A 1 122 ? 14.223 -0.683 -10.585 1.00 86.81 122 PHE A N 1
ATOM 973 C CA . PHE A 1 122 ? 14.802 -1.737 -9.751 1.00 86.81 122 PHE A CA 1
ATOM 974 C C . PHE A 1 122 ? 15.706 -2.722 -10.516 1.00 86.81 122 PHE A C 1
ATOM 976 O O . PHE A 1 122 ? 16.658 -3.256 -9.937 1.00 86.81 122 PHE A O 1
ATOM 983 N N . GLU A 1 123 ? 15.501 -2.922 -11.820 1.00 88.19 123 GLU A N 1
ATOM 984 C CA . GLU A 1 123 ? 16.408 -3.727 -12.652 1.00 88.19 123 GLU A CA 1
ATOM 985 C C . GLU A 1 123 ? 17.818 -3.136 -12.754 1.00 88.19 123 GLU A C 1
ATOM 987 O O . GLU A 1 123 ? 18.791 -3.895 -12.775 1.00 88.19 123 GLU A O 1
ATOM 992 N N . ARG A 1 124 ? 17.966 -1.805 -12.680 1.00 84.25 124 ARG A N 1
ATOM 993 C CA . ARG A 1 124 ? 19.283 -1.133 -12.624 1.00 84.25 124 ARG A CA 1
ATOM 994 C C . ARG A 1 124 ? 20.087 -1.522 -11.372 1.00 84.25 124 ARG A C 1
ATOM 996 O O . ARG A 1 124 ? 21.304 -1.344 -11.335 1.00 84.25 124 ARG A O 1
ATOM 1003 N N . PHE A 1 125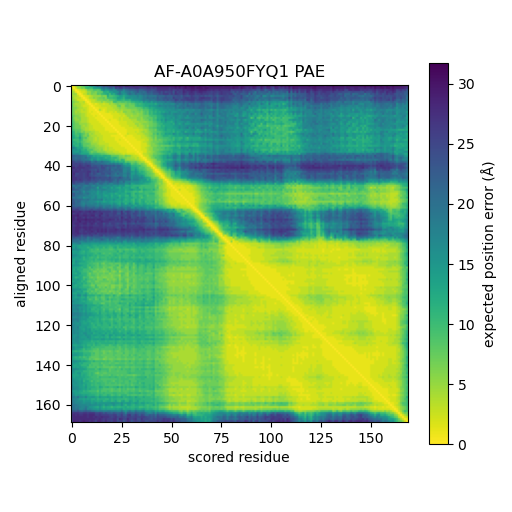 ? 19.415 -2.084 -10.366 1.00 83.56 125 PHE A N 1
ATOM 1004 C CA . PHE A 1 125 ? 19.962 -2.507 -9.076 1.00 83.56 125 PHE A CA 1
ATOM 1005 C C . PHE A 1 125 ? 19.951 -4.035 -8.881 1.00 83.56 125 PHE A C 1
ATOM 1007 O O . PHE A 1 125 ? 19.951 -4.499 -7.743 1.00 83.56 125 PHE A O 1
ATOM 1014 N N . ASP A 1 126 ? 19.889 -4.828 -9.960 1.00 87.94 126 ASP A N 1
ATOM 1015 C CA . ASP A 1 126 ? 19.814 -6.305 -9.914 1.00 87.94 126 ASP A CA 1
ATOM 1016 C C . ASP A 1 126 ? 18.614 -6.849 -9.099 1.00 87.94 126 ASP A C 1
ATOM 1018 O O . ASP A 1 126 ? 18.570 -8.008 -8.671 1.00 87.94 126 ASP A O 1
ATOM 1022 N N . VAL A 1 127 ? 17.585 -6.022 -8.894 1.00 90.31 127 VAL A N 1
ATOM 1023 C CA . VAL A 1 127 ? 16.327 -6.419 -8.255 1.00 90.31 127 VAL A CA 1
ATOM 1024 C C . VAL A 1 127 ? 15.376 -6.899 -9.348 1.00 90.31 127 VAL A C 1
ATOM 1026 O O . VAL A 1 127 ? 14.420 -6.229 -9.732 1.00 90.31 127 VAL A O 1
ATOM 1029 N N . GLY A 1 128 ? 15.658 -8.090 -9.875 1.00 91.56 128 GLY A N 1
ATOM 1030 C CA . GLY A 1 128 ? 14.797 -8.747 -10.858 1.00 91.56 128 GLY A CA 1
ATOM 1031 C C . GLY A 1 128 ? 13.446 -9.195 -10.281 1.00 91.56 128 GLY A C 1
ATOM 1032 O O . GLY A 1 128 ? 13.235 -9.220 -9.063 1.00 91.56 128 GLY A O 1
ATOM 1033 N N . ARG A 1 129 ? 12.544 -9.644 -11.165 1.00 93.44 129 ARG A N 1
ATOM 1034 C CA . ARG A 1 129 ? 11.165 -10.063 -10.839 1.00 93.44 129 ARG A CA 1
ATOM 1035 C C . ARG A 1 129 ? 11.048 -10.953 -9.598 1.00 93.44 129 ARG A C 1
ATOM 1037 O O . ARG A 1 129 ? 10.200 -10.720 -8.746 1.00 93.44 129 ARG A O 1
ATOM 1044 N N . ARG A 1 130 ? 11.940 -11.937 -9.444 1.00 93.00 130 ARG A N 1
ATOM 1045 C CA . ARG A 1 130 ? 11.939 -12.859 -8.293 1.00 93.00 130 ARG A CA 1
ATOM 1046 C C . ARG A 1 130 ? 12.035 -12.142 -6.939 1.00 93.00 130 ARG A C 1
ATOM 1048 O O . ARG A 1 130 ? 11.475 -12.631 -5.960 1.00 93.00 130 ARG A O 1
ATOM 1055 N N . PHE A 1 131 ? 12.782 -11.042 -6.861 1.00 92.69 131 PHE A N 1
ATOM 1056 C CA . PHE A 1 131 ? 12.921 -10.263 -5.631 1.00 92.69 131 PHE A CA 1
ATOM 1057 C C . PHE A 1 131 ? 11.717 -9.350 -5.434 1.00 92.69 131 PHE A C 1
ATOM 1059 O O . PHE A 1 131 ? 11.169 -9.311 -4.336 1.00 92.69 131 PHE A O 1
ATOM 1066 N N . ARG A 1 132 ? 11.242 -8.713 -6.507 1.00 95.06 132 ARG A N 1
ATOM 1067 C CA . ARG A 1 132 ? 10.012 -7.906 -6.516 1.00 95.06 132 ARG A CA 1
ATOM 1068 C C . ARG A 1 132 ? 8.783 -8.703 -6.065 1.00 95.06 132 ARG A C 1
ATOM 1070 O O . ARG A 1 132 ? 7.999 -8.221 -5.255 1.00 95.06 132 ARG A O 1
ATOM 1077 N N . ASP A 1 133 ? 8.689 -9.977 -6.444 1.00 95.88 133 ASP A N 1
ATOM 1078 C CA . ASP A 1 133 ? 7.641 -10.900 -5.985 1.00 95.88 133 ASP A CA 1
ATOM 1079 C C . ASP A 1 133 ? 7.580 -11.060 -4.456 1.00 95.88 133 ASP A C 1
ATOM 1081 O O . ASP A 1 133 ? 6.532 -11.435 -3.929 1.00 95.88 133 ASP A O 1
ATOM 1085 N N . LEU A 1 134 ? 8.670 -10.808 -3.719 1.00 95.88 134 LEU A N 1
ATOM 1086 C CA . LEU A 1 134 ? 8.642 -10.842 -2.253 1.00 95.88 134 LEU A CA 1
ATOM 1087 C C . LEU A 1 134 ? 7.694 -9.774 -1.696 1.00 95.88 134 LEU A C 1
ATOM 1089 O O . LEU A 1 134 ? 6.950 -10.059 -0.759 1.00 95.88 134 LEU A O 1
ATOM 1093 N N . TYR A 1 135 ? 7.693 -8.581 -2.296 1.00 95.94 135 TYR A N 1
ATOM 1094 C CA . TYR A 1 135 ? 6.805 -7.481 -1.927 1.00 95.94 135 TYR A CA 1
ATOM 1095 C C . TYR A 1 135 ? 5.346 -7.833 -2.239 1.00 95.94 135 TYR A C 1
ATOM 1097 O O . TYR A 1 135 ? 4.502 -7.826 -1.341 1.00 95.94 135 TYR A O 1
ATOM 1105 N N . TYR A 1 136 ? 5.060 -8.251 -3.476 1.00 97.12 136 TYR A N 1
ATOM 1106 C CA . TYR A 1 136 ? 3.694 -8.578 -3.901 1.00 97.12 136 TYR A CA 1
ATOM 1107 C C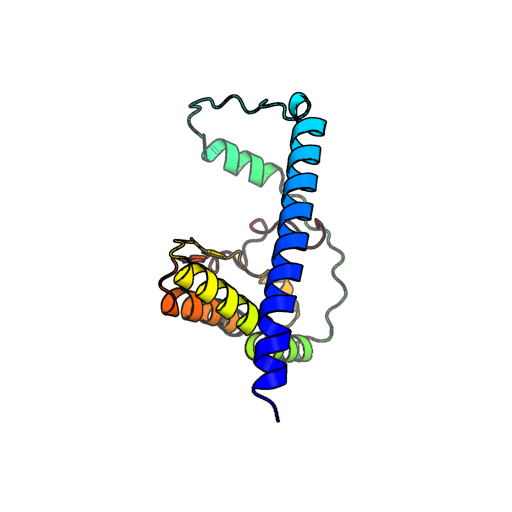 . TYR A 1 136 ? 3.086 -9.726 -3.090 1.00 97.12 136 TYR A C 1
ATOM 1109 O O . TYR A 1 136 ? 1.959 -9.624 -2.604 1.00 97.12 136 TYR A O 1
ATOM 1117 N N . LYS A 1 137 ? 3.858 -10.792 -2.836 1.00 96.75 137 LYS A N 1
ATOM 1118 C CA . LYS A 1 137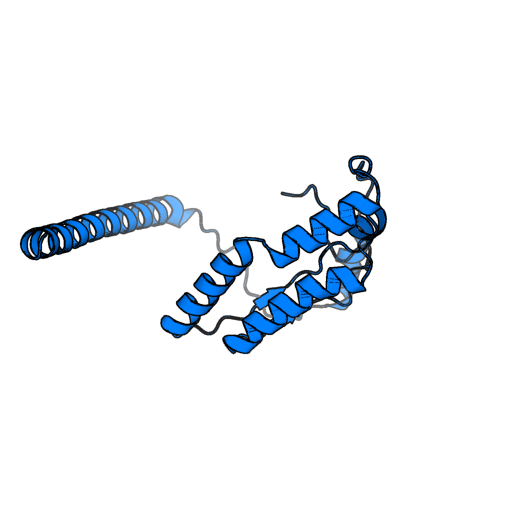 ? 3.408 -11.912 -1.993 1.00 96.75 137 LYS A CA 1
ATOM 1119 C C . LYS A 1 137 ? 3.109 -11.480 -0.563 1.00 96.75 137 LYS A C 1
ATOM 1121 O O . LYS A 1 137 ? 2.209 -12.039 0.061 1.00 96.75 137 LYS A O 1
ATOM 1126 N N . ARG A 1 138 ? 3.853 -10.511 -0.025 1.00 96.50 138 ARG A N 1
ATOM 1127 C CA . ARG A 1 138 ? 3.628 -10.003 1.331 1.00 96.50 138 ARG A CA 1
ATOM 1128 C C . ARG A 1 138 ? 2.305 -9.242 1.421 1.00 96.50 138 ARG A C 1
ATOM 1130 O O . ARG A 1 138 ? 1.529 -9.523 2.333 1.00 96.50 138 ARG A O 1
ATOM 1137 N N . ILE A 1 139 ? 2.015 -8.368 0.454 1.00 96.38 139 ILE A N 1
ATOM 1138 C CA . ILE A 1 139 ? 0.727 -7.655 0.362 1.00 96.38 139 ILE A CA 1
ATOM 1139 C C . ILE A 1 139 ? -0.427 -8.639 0.205 1.00 96.38 139 ILE A C 1
ATOM 1141 O O . ILE A 1 139 ? -1.406 -8.570 0.952 1.00 96.38 139 ILE A O 1
ATOM 1145 N N . GLN A 1 140 ? -0.303 -9.583 -0.726 1.00 97.19 140 GLN A N 1
ATOM 1146 C CA . GLN A 1 140 ? -1.323 -10.599 -0.959 1.00 97.19 140 GLN A CA 1
ATOM 1147 C C . GLN A 1 140 ? -1.585 -11.433 0.304 1.00 97.19 140 GLN A C 1
ATOM 1149 O O . GLN A 1 140 ? -2.733 -11.661 0.672 1.00 97.19 140 GLN A O 1
ATOM 1154 N N . GLY A 1 141 ? -0.528 -11.844 1.011 1.00 97.06 141 GLY A N 1
ATOM 1155 C CA . GLY A 1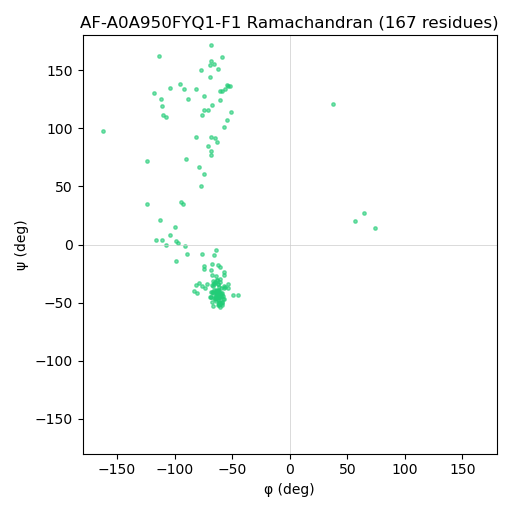 141 ? -0.653 -12.612 2.248 1.00 97.06 141 GLY A CA 1
ATOM 1156 C C . GLY A 1 141 ? -1.388 -11.851 3.354 1.00 97.06 141 GLY A C 1
ATOM 1157 O O . GLY A 1 141 ? -2.279 -12.413 3.990 1.00 97.06 141 GLY A O 1
ATOM 1158 N N . LEU A 1 142 ? -1.055 -10.573 3.563 1.00 96.81 142 LEU A N 1
ATOM 1159 C CA . LEU A 1 142 ? -1.715 -9.737 4.572 1.00 96.81 142 LEU A CA 1
ATOM 1160 C C . LEU A 1 142 ? -3.178 -9.467 4.207 1.00 96.81 142 LEU A C 1
ATOM 1162 O O . LEU A 1 142 ? -4.071 -9.707 5.013 1.00 96.81 142 LEU A O 1
ATOM 1166 N N . THR A 1 143 ? -3.456 -9.041 2.977 1.00 96.75 143 THR A N 1
ATOM 1167 C CA . THR A 1 143 ? -4.835 -8.784 2.527 1.00 96.75 143 THR A CA 1
ATOM 1168 C C . THR A 1 143 ? -5.712 -10.031 2.617 1.00 96.75 143 THR A C 1
ATOM 1170 O O . THR A 1 143 ? -6.825 -9.957 3.138 1.00 96.75 143 THR A O 1
ATOM 1173 N N . GLN A 1 144 ? -5.189 -11.197 2.228 1.00 96.75 144 GLN A N 1
ATOM 1174 C CA . GLN A 1 144 ? -5.888 -12.473 2.364 1.00 96.75 144 GLN A CA 1
ATOM 1175 C C . GLN A 1 144 ? -6.163 -12.834 3.830 1.00 96.75 144 GLN A C 1
ATOM 1177 O O . GLN A 1 144 ? -7.269 -13.277 4.142 1.00 96.75 144 GLN A O 1
ATOM 1182 N N . ALA A 1 145 ? -5.197 -12.628 4.733 1.00 96.88 145 ALA A N 1
ATOM 1183 C CA . ALA A 1 145 ? -5.357 -12.925 6.158 1.00 96.88 145 ALA A CA 1
ATOM 1184 C C . ALA A 1 145 ? -6.489 -12.115 6.815 1.00 96.88 145 ALA A C 1
ATOM 1186 O O . ALA A 1 145 ? -7.172 -12.626 7.702 1.00 96.88 145 ALA A O 1
ATOM 1187 N N . TYR A 1 146 ? -6.724 -10.887 6.343 1.00 96.69 146 TYR A N 1
ATOM 1188 C CA . TYR A 1 146 ? -7.792 -10.005 6.826 1.00 96.69 146 TYR A CA 1
ATOM 1189 C C . TYR A 1 146 ? -9.054 -10.015 5.946 1.00 96.69 146 TYR A C 1
ATOM 1191 O O . TYR A 1 146 ? -9.998 -9.278 6.222 1.00 96.69 146 TYR A O 1
ATOM 1199 N N . GLY A 1 147 ? -9.102 -10.843 4.896 1.00 95.75 147 GLY A N 1
ATOM 1200 C CA . GLY A 1 147 ? -10.250 -10.927 3.987 1.00 95.75 147 GLY A CA 1
ATOM 1201 C C . GLY A 1 147 ? -10.519 -9.641 3.196 1.00 95.75 147 GLY A C 1
ATOM 1202 O O . GLY A 1 147 ? -11.663 -9.381 2.821 1.00 95.75 147 GLY A O 1
ATOM 1203 N N . VAL A 1 148 ? -9.487 -8.830 2.960 1.00 97.25 148 VAL A N 1
ATOM 1204 C CA . VAL A 1 148 ? -9.580 -7.574 2.209 1.00 97.25 148 VAL A CA 1
ATOM 1205 C C . VAL A 1 148 ? -9.371 -7.853 0.717 1.00 97.25 148 VAL A C 1
ATOM 1207 O O . VAL A 1 148 ? -8.346 -8.432 0.358 1.00 97.25 148 VAL A O 1
ATOM 1210 N N . PRO A 1 149 ? -10.303 -7.451 -0.170 1.00 97.50 149 PRO A N 1
ATOM 1211 C CA . PRO A 1 149 ? -10.101 -7.539 -1.612 1.00 97.50 149 PRO A CA 1
ATOM 1212 C C . PRO A 1 149 ? -8.873 -6.738 -2.052 1.00 97.50 149 PRO A C 1
ATOM 1214 O O . PRO A 1 149 ? -8.727 -5.573 -1.676 1.00 97.50 149 PRO A O 1
ATOM 1217 N N . LEU A 1 150 ? -8.021 -7.362 -2.863 1.00 97.31 150 LEU A N 1
ATOM 1218 C CA . LEU A 1 150 ? -6.836 -6.752 -3.456 1.00 97.31 150 LEU A CA 1
ATOM 1219 C C . LEU A 1 150 ? -7.030 -6.627 -4.967 1.00 97.31 150 LEU A C 1
ATOM 1221 O O . LEU A 1 150 ? -7.291 -7.622 -5.641 1.00 97.31 150 LEU A O 1
ATOM 1225 N N . VAL A 1 151 ? -6.874 -5.409 -5.474 1.00 97.25 151 VAL A N 1
ATOM 1226 C CA . VAL A 1 151 ? -6.595 -5.135 -6.883 1.00 97.25 151 VAL A CA 1
ATOM 1227 C C . VAL A 1 151 ? -5.141 -4.695 -6.946 1.00 97.25 151 VAL A C 1
ATOM 1229 O O . VAL A 1 151 ? -4.794 -3.631 -6.433 1.00 97.25 151 VAL A O 1
ATOM 1232 N N . ASP A 1 152 ? -4.286 -5.535 -7.512 1.00 95.00 152 ASP A N 1
ATOM 1233 C CA . ASP A 1 152 ? -2.895 -5.192 -7.775 1.00 95.00 152 ASP A CA 1
ATOM 1234 C C . ASP A 1 152 ? -2.636 -5.123 -9.278 1.00 95.00 152 ASP A C 1
ATOM 1236 O O . ASP A 1 152 ? -3.422 -5.609 -10.090 1.00 95.00 152 ASP A O 1
ATOM 1240 N N . PHE A 1 153 ? -1.537 -4.466 -9.620 1.00 95.75 153 PHE A N 1
ATOM 1241 C CA . PHE A 1 153 ? -1.077 -4.302 -10.991 1.00 95.75 153 PHE A CA 1
ATOM 1242 C C . PHE A 1 153 ? 0.351 -4.830 -11.137 1.00 95.75 153 PHE A C 1
ATOM 1244 O O . PHE A 1 153 ? 1.157 -4.262 -11.865 1.00 95.75 153 PHE A O 1
ATOM 1251 N N . ALA A 1 154 ? 0.702 -5.901 -10.415 1.00 94.88 154 ALA A N 1
ATOM 1252 C CA . ALA A 1 154 ? 2.063 -6.448 -10.392 1.00 94.88 154 ALA A CA 1
ATOM 1253 C C . ALA A 1 154 ? 2.567 -6.919 -11.771 1.00 94.88 154 ALA A C 1
ATOM 1255 O O . ALA A 1 154 ? 3.762 -7.120 -11.978 1.00 94.88 154 ALA A O 1
ATOM 1256 N N . GLU A 1 155 ? 1.655 -7.157 -12.708 1.00 95.00 155 GLU A N 1
ATOM 1257 C CA . GLU A 1 155 ? 1.944 -7.470 -14.110 1.00 95.00 155 GLU A CA 1
ATOM 1258 C C . GLU A 1 155 ? 2.395 -6.265 -14.943 1.00 95.00 155 GLU A C 1
ATOM 1260 O O . GLU A 1 155 ? 3.042 -6.466 -15.964 1.00 95.00 155 GLU A O 1
ATOM 1265 N N . HIS A 1 156 ? 2.134 -5.048 -14.468 1.00 93.31 156 HIS A N 1
ATOM 1266 C CA . HIS A 1 156 ? 2.502 -3.790 -15.117 1.00 93.31 156 HIS A CA 1
ATOM 1267 C C . HIS A 1 156 ? 3.769 -3.160 -14.514 1.00 93.31 156 HIS A C 1
ATOM 1269 O O . HIS A 1 156 ? 4.049 -1.986 -14.726 1.00 93.31 156 HIS A O 1
ATOM 1275 N N . ASP A 1 157 ? 4.552 -3.918 -13.737 1.00 92.00 157 ASP A N 1
ATOM 1276 C CA . ASP A 1 157 ? 5.751 -3.401 -13.061 1.00 92.00 157 ASP A CA 1
ATOM 1277 C C . ASP A 1 157 ? 6.886 -3.014 -14.015 1.00 92.00 157 ASP A C 1
ATOM 1279 O O . ASP A 1 157 ? 7.789 -2.279 -13.629 1.00 92.00 157 ASP A O 1
ATOM 1283 N N . LEU A 1 158 ? 6.841 -3.480 -15.261 1.00 90.50 158 LEU A N 1
ATOM 1284 C CA . LEU A 1 158 ? 7.791 -3.118 -16.313 1.00 90.50 158 LEU A CA 1
ATOM 1285 C C . LEU A 1 158 ? 7.195 -2.192 -17.380 1.00 90.50 158 LEU A C 1
ATOM 1287 O O . LEU A 1 158 ? 7.917 -1.803 -18.301 1.00 90.50 158 LEU A O 1
ATOM 1291 N N . ASP A 1 159 ? 5.920 -1.828 -17.266 1.00 89.12 159 ASP A N 1
ATOM 1292 C CA . ASP A 1 159 ? 5.252 -0.966 -18.236 1.00 89.12 159 ASP A CA 1
ATOM 1293 C C . ASP A 1 159 ? 5.738 0.479 -18.054 1.00 89.12 159 ASP A C 1
ATOM 1295 O O . ASP A 1 159 ? 5.514 1.095 -17.014 1.00 89.12 159 ASP A O 1
ATOM 1299 N N . GLU A 1 160 ? 6.409 1.013 -19.079 1.00 78.31 160 GLU A N 1
ATOM 1300 C CA . GLU A 1 160 ? 7.092 2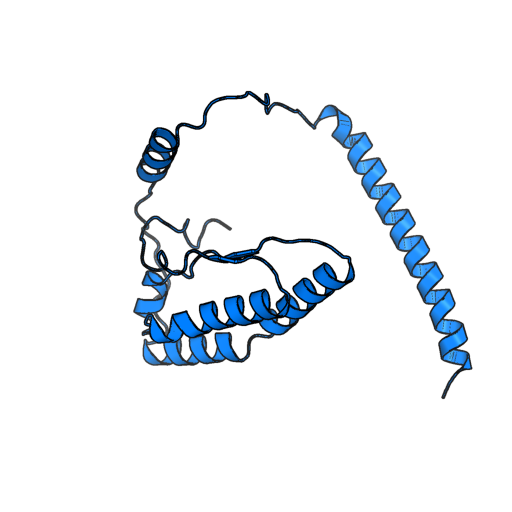.321 -19.052 1.00 78.31 160 GLU A CA 1
ATOM 1301 C C . GLU A 1 160 ? 6.159 3.479 -18.668 1.00 78.31 160 GLU A C 1
ATOM 1303 O O . GLU A 1 160 ? 6.543 4.365 -17.910 1.00 78.31 160 GLU A O 1
ATOM 1308 N N . ASP A 1 161 ? 4.910 3.415 -19.128 1.00 80.56 161 ASP A N 1
ATOM 1309 C CA . ASP A 1 161 ? 3.935 4.500 -19.002 1.00 80.56 161 ASP A CA 1
ATOM 1310 C C . ASP A 1 161 ? 2.883 4.246 -17.910 1.00 80.56 161 ASP A C 1
ATOM 1312 O O . ASP A 1 161 ? 1.896 4.977 -17.806 1.00 80.56 161 ASP A O 1
ATOM 1316 N N . PHE A 1 162 ? 3.050 3.193 -17.101 1.00 84.81 162 PHE A N 1
ATOM 1317 C CA . PHE A 1 162 ? 2.061 2.833 -16.081 1.00 84.81 162 PHE A CA 1
ATOM 1318 C C . PHE A 1 162 ? 2.161 3.706 -14.824 1.00 84.81 162 PHE A C 1
ATOM 1320 O O . PHE A 1 162 ? 1.151 3.987 -14.174 1.00 84.81 162 PHE A O 1
ATOM 1327 N N . LEU A 1 163 ? 3.373 4.134 -14.465 1.00 84.19 163 LEU A N 1
ATOM 1328 C CA . LEU A 1 163 ? 3.633 4.978 -13.301 1.00 84.19 163 LEU A CA 1
ATOM 1329 C C . LEU A 1 163 ? 3.902 6.424 -13.738 1.00 84.19 163 LEU A C 1
ATOM 1331 O O . LEU A 1 163 ? 4.681 6.680 -14.653 1.00 84.19 163 LEU A O 1
ATOM 1335 N N . ALA A 1 164 ? 3.288 7.386 -13.044 1.00 72.75 164 ALA A N 1
ATOM 1336 C CA . ALA A 1 164 ? 3.750 8.772 -13.094 1.00 72.75 164 ALA A CA 1
ATOM 1337 C C . ALA A 1 164 ? 5.102 8.866 -12.368 1.00 72.75 164 ALA A C 1
ATOM 1339 O O . ALA A 1 164 ? 5.328 8.148 -11.394 1.00 72.75 164 ALA A O 1
ATOM 1340 N N . GLY A 1 165 ? 6.005 9.712 -12.858 1.00 63.44 165 GLY A N 1
ATOM 1341 C CA . GLY A 1 165 ? 7.406 9.702 -12.442 1.00 63.44 165 GLY A CA 1
ATOM 1342 C C . GLY A 1 165 ? 7.682 9.922 -10.964 1.00 63.44 165 GLY A C 1
ATOM 1343 O O . GLY A 1 165 ? 6.872 10.487 -10.232 1.00 63.44 165 GLY A O 1
ATOM 1344 N N . HIS A 1 166 ? 8.889 9.532 -10.542 1.00 55.22 166 HIS A N 1
ATOM 1345 C CA . HIS A 1 166 ? 9.354 9.592 -9.149 1.00 55.22 166 HIS A CA 1
ATOM 1346 C C . HIS A 1 166 ? 9.455 11.022 -8.570 1.00 55.22 166 HIS A C 1
ATOM 1348 O O . HIS A 1 166 ? 9.743 11.181 -7.381 1.00 55.22 166 HIS A O 1
ATOM 1354 N N . HIS A 1 167 ? 9.220 12.066 -9.374 1.00 46.25 167 HIS A N 1
ATOM 1355 C CA . HIS A 1 167 ? 9.390 13.472 -8.995 1.00 46.25 167 HIS A CA 1
ATOM 1356 C C . HIS A 1 167 ? 8.098 14.295 -8.856 1.00 46.25 167 HIS A C 1
ATOM 1358 O O . HIS A 1 167 ? 8.189 15.482 -8.545 1.00 46.25 167 HIS A O 1
ATOM 1364 N N . ASP A 1 168 ? 6.913 13.699 -9.009 1.00 38.41 168 ASP A N 1
ATOM 1365 C CA . ASP A 1 168 ? 5.627 14.418 -8.901 1.00 38.41 168 ASP A CA 1
ATOM 1366 C C . ASP A 1 168 ? 5.002 14.394 -7.479 1.00 38.41 168 ASP A C 1
ATOM 1368 O O . ASP A 1 168 ? 3.778 14.372 -7.317 1.00 38.41 168 ASP A O 1
ATOM 1372 N N . HIS A 1 169 ? 5.823 14.428 -6.419 1.00 35.78 169 HIS A N 1
ATOM 1373 C CA . HIS A 1 169 ? 5.365 14.492 -5.017 1.00 35.78 169 HIS A CA 1
ATOM 1374 C C . HIS A 1 169 ? 5.781 15.774 -4.287 1.00 35.78 169 HIS A C 1
ATOM 1376 O O . HIS A 1 169 ? 6.990 16.095 -4.271 1.00 35.78 169 HIS A O 1
#

Sequence (169 aa):
MNLLMYYGSVPLGLLENGLLRMQDHGEMLFFILKEWGRFQSHLRHSRQAIDWGELIAEANSQVRLHNDSDPEPIGPEKGRELFVAGVQNSQEWTDFELLLRGLSESGARPSLLSMPIDGQYFERFDVGRRFRDLYYKRIQGLTQAYGVPLVDFAEHDLDEDFLAGHHDH

=== Feature glossary ===
The record interleaves many kinds of information about one protein. Here is each kind framed as the question it answers.

Q: What does the local fold look like, residue by residue?
A: A 3Di character summarizes, for each residue, the relative orientation of the Cα frame of its nearest spatial neighbor. Because it encodes fold topology rather than chemistry, 3Di alignments detect remote structural similarity that sequence alignment misses.

Q: Which residues are in helices, strands, or loops?
A: Secondary structure is the local, repeating backbone conformation. DSSP classifies it into eight states by reading the hydrogen-bond network: three helix types (H, G, I), two β types (E, B), two non-regular types (T, S), and unstructured coil (-).

Q: How big and how compact is the whole molecule?
A: Three whole-structure scalars: the radius of gyration (RMS distance of Cα from centroid, in Å), the count of Cα–Cα contacts (pairs closer than 8 Å and separated by more than four residues in sequence — i.e. tertiary, not local, contacts), and the bounding-box dimensions. Together they distinguish compact globular folds from extended fibres or disordered chains.

Q: How confident is the AlphaFold model at each residue?
A: For AlphaFold models, the B-factor field carries pLDDT — the model's own estimate of local accuracy on a 0–100 scale. Regions with pLDDT<50 should be treated as essentially unmodeled; they often correspond to intrinsically disordered segments.

Q: What family and function is it annotated with?
A: Functional annotations link the protein to curated databases. InterPro entries identify conserved domains and families by matching the sequence against member-database signatures (Pfam, PROSITE, CDD, …). Gene Ontology (GO) terms describe molecular function, biological process, and cellular component in a controlled vocabulary. CATH places the structure in a hierarchical fold classification (Class/Architecture/Topology/Homologous-superfamily). The organism is the source species.

Q: What known structures does this most resemble?
A: Nearest PDB neighbors are the top structural matches found by Foldseek when searching this structure against the entire Protein Data Bank. Each hit reports a TM-score (0 to 1; >0.5 almost always implies the same fold) and an E-value. These are *structural* homologs — they may share no detectable sequence similarity.

Q: Which residues are buried vs exposed?
A: Solvent-accessible surface area (SASA) is the area in Å² traced out by the centre of a 1.4 Å probe sphere (a water molecule) rolled over the protein's van der Waals surface (Shrake–Rupley / Lee–Richards construction). Buried residues have near-zero SASA; fully exposed residues can exceed 200 Å². The total SASA scales roughly with the number of surface residues.

Q: What are the backbone torsion angles?
A: φ (phi) and ψ (psi) are the two rotatable backbone dihedrals per residue: φ is the C(i-1)–N–Cα–C torsion, ψ is the N–Cα–C–N(i+1) torsion, both in degrees on (−180°, 180°]. α-helical residues cluster near (−60°, −45°); β-strand residues near (−120°, +130°). A Ramachandran plot is simply a scatter of (φ, ψ) for every residue.

Q: Are the domains correctly placed relative to each other?
A: Predicted aligned error is AlphaFold's pairwise confidence. Unlike pLDDT (per-residue), PAE is per-residue-pair and captures whether two parts of the structure are correctly placed relative to each other. Units are ångströms of expected positional error.

Q: What if only a Cα trace is available?
A: P-SEA three-state annotation labels each residue as helix, strand, or coil based purely on the geometry of the Cα trace. It serves as a fallback when the full backbone (and thus DSSP) is unavailable.

Q: What is the amino-acid chain?
A: This is the polypeptide sequence — one letter per residue, N-terminus first. Length ranges from a few dozen residues for small domains to over a thousand for large multi-domain proteins.

Q: What do the rendered images show?
A: The six renders are orthographic views along the three Cartesian axes in both directions. Representation (cartoon, sticks, or surface) and color scheme (sequence-rainbow or by-chain) vary across proteins so the training set covers all the common visualization conventions.

Q: What do the diagnostic plots show?
A: Plot images: a contact map (which residues are close in 3D, as an N×N binary image), a Ramachandran scatter (backbone torsion angles, revealing secondary-structure composition at a glance), and — for AlphaFold structures — a PAE heatmap (pairwise prediction confidence).

Q: How mobile is each atom in the crystal?
A: B-factor (Debye–Waller factor) reflects atomic displacement in the crystal lattice. It is an experimental observable (units Å²), not a prediction; low values mean the atom is pinned down, high values mean it moves or is heterogeneous across the crystal.

Q: Where is each backbone atom in 3D?
A: The mmCIF table is the protein's shape written out atom by atom. For each backbone N, Cα, C, and carbonyl O, it records an (x, y, z) coordinate triple in Å plus the residue type, chain letter, and residue number.